Protein AF-A0A7K0PGD5-F1 (afdb_monomer_lite)

Structure (mmCIF, N/CA/C/O backbone):
data_AF-A0A7K0PGD5-F1
#
_entry.id   AF-A0A7K0PGD5-F1
#
loop_
_atom_site.group_PDB
_atom_site.id
_atom_site.type_symbol
_atom_site.label_atom_id
_atom_site.label_alt_id
_atom_site.label_comp_id
_atom_site.label_asym_id
_atom_site.label_entity_id
_atom_site.label_seq_id
_atom_site.pdbx_PDB_ins_code
_atom_site.Cartn_x
_atom_site.Cartn_y
_atom_site.Cartn_z
_atom_site.occupancy
_atom_site.B_iso_or_equiv
_atom_site.auth_seq_id
_atom_site.auth_comp_id
_atom_site.auth_asym_id
_atom_site.auth_atom_id
_atom_site.pdbx_PDB_model_num
ATOM 1 N N . MET A 1 1 ? -5.966 8.191 6.836 1.00 90.62 1 MET A N 1
ATOM 2 C CA . MET A 1 1 ? -6.233 9.279 7.799 1.00 90.62 1 MET A CA 1
ATOM 3 C C . MET A 1 1 ? -5.055 9.382 8.760 1.00 90.62 1 MET A C 1
ATOM 5 O O . MET A 1 1 ? -4.433 8.354 9.019 1.00 90.62 1 MET A O 1
ATOM 9 N N . SER A 1 2 ? -4.692 10.577 9.231 1.00 92.06 2 SER A N 1
ATOM 10 C CA . SER A 1 2 ? -3.654 10.755 10.259 1.00 92.06 2 SER A CA 1
ATOM 11 C C . SER A 1 2 ? -4.211 11.495 11.462 1.00 92.06 2 SER A C 1
ATOM 13 O O . SER A 1 2 ? -5.003 12.416 11.289 1.00 92.06 2 SER A O 1
ATOM 15 N N . VAL A 1 3 ? -3.785 11.091 12.652 1.00 94.31 3 VAL A N 1
ATOM 16 C CA . VAL A 1 3 ? -4.283 11.590 13.938 1.00 94.31 3 VAL A CA 1
ATOM 17 C C . VAL A 1 3 ? -3.077 11.843 14.830 1.00 94.31 3 VAL A C 1
ATOM 19 O O . VAL A 1 3 ? -2.107 11.090 14.767 1.00 94.31 3 VAL A O 1
ATOM 22 N N . VAL A 1 4 ? -3.103 12.916 15.610 1.00 91.81 4 VAL A N 1
ATOM 23 C CA . VAL A 1 4 ? -2.106 13.173 16.652 1.00 91.81 4 VAL A CA 1
ATOM 24 C C . VAL A 1 4 ? -2.768 12.852 17.987 1.00 91.81 4 VAL A C 1
ATOM 26 O O . VAL A 1 4 ? -3.897 13.272 18.223 1.00 91.81 4 VAL A O 1
ATOM 29 N N . ASP A 1 5 ? -2.090 12.051 18.795 1.00 90.44 5 ASP A N 1
ATOM 30 C CA . ASP A 1 5 ? -2.479 11.687 20.163 1.00 90.44 5 ASP A CA 1
ATOM 31 C C . ASP A 1 5 ? -1.987 12.776 21.150 1.00 90.44 5 ASP A C 1
ATOM 33 O O . ASP A 1 5 ? -1.084 13.547 20.820 1.00 90.44 5 ASP A O 1
ATOM 37 N N . ALA A 1 6 ? -2.547 12.845 22.360 1.00 88.12 6 ALA A N 1
ATOM 38 C CA . ALA A 1 6 ? -2.143 13.728 23.458 1.00 88.12 6 ALA A CA 1
ATOM 39 C C . ALA A 1 6 ? -0.637 13.666 23.795 1.00 88.12 6 ALA A C 1
ATOM 41 O O . ALA A 1 6 ? -0.077 14.620 24.327 1.00 88.12 6 ALA A O 1
ATOM 42 N N . SER A 1 7 ? 0.046 12.565 23.461 1.00 85.12 7 SER A N 1
ATOM 43 C CA . SER A 1 7 ? 1.516 12.435 23.547 1.00 85.12 7 SER A CA 1
ATOM 44 C C . SER A 1 7 ? 2.315 13.027 22.383 1.00 85.12 7 SER A C 1
ATOM 46 O O . SER A 1 7 ? 3.500 12.714 22.245 1.00 85.12 7 SER A O 1
ATOM 48 N N . ASP A 1 8 ? 1.680 13.781 21.488 1.00 87.12 8 ASP A N 1
ATOM 49 C CA . ASP A 1 8 ? 2.271 14.260 20.230 1.00 87.12 8 ASP A CA 1
ATOM 50 C C . ASP A 1 8 ? 2.790 13.117 19.323 1.00 87.12 8 ASP A C 1
ATOM 52 O O . ASP A 1 8 ? 3.617 13.286 18.422 1.00 87.12 8 ASP A O 1
ATOM 56 N N . ARG A 1 9 ? 2.289 11.891 19.531 1.00 89.50 9 ARG A N 1
ATOM 57 C CA . ARG A 1 9 ? 2.555 10.768 18.626 1.00 89.50 9 ARG A CA 1
ATOM 58 C C . ARG A 1 9 ? 1.640 10.883 17.423 1.00 89.50 9 ARG A C 1
ATOM 60 O O . ARG A 1 9 ? 0.426 11.025 17.551 1.00 89.50 9 ARG A O 1
ATOM 67 N N . ARG A 1 10 ? 2.226 10.777 16.231 1.00 91.75 10 ARG A N 1
ATOM 68 C CA . ARG A 1 10 ? 1.479 10.844 14.977 1.00 91.75 10 ARG A CA 1
ATOM 69 C C . ARG A 1 10 ? 1.114 9.431 14.531 1.00 91.75 10 ARG A C 1
ATOM 71 O O . ARG A 1 10 ? 1.982 8.620 14.202 1.00 91.75 10 ARG A O 1
ATOM 78 N N . TRP A 1 11 ? -0.177 9.155 14.495 1.00 93.69 11 TRP A N 1
ATOM 79 C CA . TRP A 1 11 ? -0.769 7.906 14.047 1.00 93.69 11 TRP A CA 1
ATOM 80 C C . TRP A 1 11 ? -1.272 8.041 12.614 1.00 93.69 11 TRP A C 1
ATOM 82 O O . TRP A 1 11 ? -1.699 9.110 12.167 1.00 93.69 11 TRP A O 1
ATOM 92 N N . ARG A 1 12 ? -1.217 6.944 11.865 1.00 94.75 12 ARG A N 1
ATOM 93 C CA . ARG A 1 12 ? -1.756 6.850 10.513 1.00 94.75 12 ARG A CA 1
ATOM 94 C C . ARG A 1 12 ? -2.538 5.554 10.382 1.00 94.75 12 ARG A C 1
ATOM 96 O O . ARG A 1 12 ? -1.970 4.467 10.412 1.00 94.75 12 ARG A O 1
ATOM 103 N N . VAL A 1 13 ? -3.837 5.700 10.163 1.00 95.38 13 VAL A N 1
ATOM 104 C CA . VAL A 1 13 ? -4.747 4.591 9.886 1.00 95.38 13 VAL A CA 1
ATOM 105 C C . VAL A 1 13 ? -4.912 4.486 8.375 1.00 95.38 13 VAL A C 1
ATOM 107 O O . VAL A 1 13 ? -5.253 5.478 7.703 1.00 95.38 13 VAL A O 1
ATOM 110 N N . ARG A 1 14 ? -4.632 3.307 7.814 1.00 93.69 14 ARG A N 1
ATOM 111 C CA . ARG A 1 14 ? -4.824 3.031 6.383 1.00 93.69 14 ARG A CA 1
ATOM 112 C C . ARG A 1 14 ? -5.577 1.726 6.190 1.00 93.69 14 ARG A C 1
ATOM 114 O O . ARG A 1 14 ? -5.368 0.756 6.906 1.00 93.69 14 ARG A O 1
ATOM 121 N N . ARG A 1 15 ? -6.409 1.697 5.153 1.00 94.31 15 ARG A N 1
ATOM 122 C CA . ARG A 1 15 ? -6.958 0.456 4.616 1.00 94.31 15 ARG A CA 1
ATOM 123 C C . ARG A 1 15 ? -5.939 -0.168 3.672 1.00 94.31 15 ARG A C 1
ATOM 125 O O . ARG A 1 15 ? -5.435 0.511 2.773 1.00 94.31 15 ARG A O 1
ATOM 132 N N . ARG A 1 16 ? -5.661 -1.455 3.850 1.00 90.19 16 ARG A N 1
ATOM 133 C CA . ARG A 1 16 ? -4.837 -2.226 2.926 1.00 90.19 16 ARG A CA 1
ATOM 134 C C . ARG A 1 16 ? -5.713 -2.753 1.792 1.00 90.19 16 ARG A C 1
ATOM 136 O O . ARG A 1 16 ? -6.627 -3.540 2.020 1.00 90.19 16 ARG A O 1
ATOM 143 N N . TRP A 1 17 ? -5.434 -2.307 0.571 1.00 84.12 17 TRP A N 1
ATOM 144 C CA . TRP A 1 17 ? -6.219 -2.690 -0.606 1.00 84.12 17 TRP A CA 1
ATOM 145 C C . TRP A 1 17 ? -5.927 -4.107 -1.097 1.00 84.12 17 TRP A C 1
ATOM 147 O O . TRP A 1 17 ? -6.814 -4.791 -1.598 1.00 84.12 17 TRP A O 1
ATOM 157 N N . LEU A 1 18 ? -4.683 -4.551 -0.933 1.00 82.56 18 LEU A N 1
ATOM 158 C CA . LEU A 1 18 ? -4.196 -5.817 -1.459 1.00 82.56 18 LEU A CA 1
ATOM 159 C C . LEU A 1 18 ? -3.704 -6.715 -0.316 1.00 82.56 18 LEU A C 1
ATOM 161 O O . LEU A 1 18 ? -3.032 -6.225 0.595 1.00 82.56 18 LEU A O 1
ATOM 165 N N . PRO A 1 19 ? -3.986 -8.027 -0.346 1.00 76.31 19 PRO A N 1
ATOM 166 C CA . PRO A 1 19 ? -3.545 -8.941 0.707 1.00 76.31 19 PRO A CA 1
ATOM 167 C C . PRO A 1 19 ? -2.015 -9.096 0.738 1.00 76.31 19 PRO A C 1
ATOM 169 O O . PRO A 1 19 ? -1.438 -9.311 1.803 1.00 76.31 19 PRO A O 1
ATOM 172 N N . TRP A 1 20 ? -1.325 -8.900 -0.387 1.00 80.88 20 TRP A N 1
ATOM 173 C CA . TRP A 1 20 ? 0.136 -8.963 -0.486 1.00 80.88 20 TRP A CA 1
ATOM 174 C C . TRP A 1 20 ? 0.822 -7.681 0.003 1.00 80.88 20 TRP A C 1
ATOM 176 O O . TRP A 1 20 ? 0.381 -6.562 -0.269 1.00 80.88 20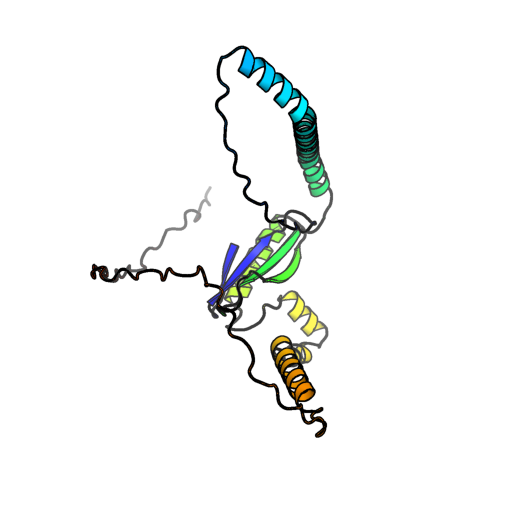 TRP A O 1
ATOM 186 N N . ARG A 1 21 ? 1.925 -7.845 0.744 1.00 75.12 21 ARG A N 1
ATOM 187 C CA . ARG A 1 21 ? 2.743 -6.730 1.242 1.00 75.12 21 ARG A CA 1
ATOM 188 C C . ARG A 1 21 ? 3.689 -6.329 0.117 1.00 75.12 21 ARG A C 1
ATOM 190 O O . ARG A 1 21 ? 4.596 -7.093 -0.203 1.00 75.12 21 ARG A O 1
ATOM 197 N N . ARG A 1 22 ? 3.493 -5.156 -0.493 1.00 70.44 22 ARG A N 1
ATOM 198 C CA . ARG A 1 22 ? 4.460 -4.651 -1.479 1.00 70.44 22 ARG A CA 1
ATOM 199 C C . ARG A 1 22 ? 5.794 -4.405 -0.770 1.00 70.44 22 ARG A C 1
ATOM 201 O O . ARG A 1 22 ? 5.880 -3.539 0.098 1.00 70.44 22 ARG A O 1
ATOM 208 N N . ARG A 1 23 ? 6.828 -5.171 -1.129 1.00 74.12 23 ARG A N 1
ATOM 209 C CA . ARG A 1 23 ? 8.219 -4.785 -0.876 1.00 74.12 23 ARG A CA 1
ATOM 210 C C . ARG A 1 23 ? 8.544 -3.717 -1.910 1.00 74.12 23 ARG A C 1
ATOM 212 O O . ARG A 1 23 ? 8.798 -4.042 -3.063 1.00 74.12 23 ARG A O 1
ATOM 219 N N . VAL A 1 24 ? 8.417 -2.450 -1.531 1.00 59.41 24 VAL A N 1
ATOM 220 C CA . VAL A 1 24 ? 8.858 -1.356 -2.398 1.00 59.41 24 VAL A CA 1
ATOM 221 C C . VAL A 1 24 ? 10.380 -1.417 -2.404 1.00 59.41 24 VAL A C 1
ATOM 223 O O . VAL A 1 24 ? 11.006 -1.175 -1.376 1.00 59.41 24 VAL A O 1
ATOM 226 N N . ARG A 1 25 ? 10.953 -1.856 -3.525 1.00 67.00 25 ARG A N 1
ATOM 227 C CA . ARG A 1 25 ? 12.388 -1.768 -3.780 1.00 67.00 25 ARG A CA 1
ATOM 228 C C . ARG A 1 25 ? 12.650 -0.350 -4.275 1.00 67.00 25 ARG A C 1
ATOM 230 O O . ARG A 1 25 ? 11.910 0.128 -5.132 1.00 67.00 25 ARG A O 1
ATOM 237 N N . GLU A 1 26 ? 13.630 0.323 -3.689 1.00 59.81 26 GLU A N 1
ATOM 238 C CA . GLU A 1 26 ? 14.078 1.629 -4.170 1.00 59.81 26 GLU A CA 1
ATOM 239 C C . GLU A 1 26 ? 14.557 1.458 -5.615 1.00 59.81 26 GLU A C 1
ATOM 241 O O . GLU A 1 26 ? 15.374 0.579 -5.904 1.00 59.81 26 GLU A O 1
ATOM 246 N N . VAL A 1 27 ? 13.952 2.216 -6.529 1.00 58.94 27 VAL A N 1
ATOM 247 C CA . VAL A 1 27 ? 14.332 2.224 -7.942 1.00 58.94 27 VAL A CA 1
ATOM 248 C C . VAL A 1 27 ? 15.439 3.267 -8.077 1.00 58.94 27 VAL A C 1
ATOM 250 O O . VAL A 1 27 ? 15.197 4.415 -7.708 1.00 58.94 27 VAL A O 1
ATOM 253 N N . PRO A 1 28 ? 16.648 2.891 -8.524 1.00 69.00 28 PRO A N 1
ATOM 254 C CA . PRO A 1 28 ? 17.714 3.855 -8.753 1.00 69.00 28 PRO A CA 1
ATOM 255 C C . PRO A 1 28 ? 17.347 4.779 -9.919 1.00 69.00 28 PRO A C 1
ATOM 257 O O . PRO A 1 28 ? 16.845 4.310 -10.942 1.00 69.00 28 PRO A O 1
ATOM 260 N N . ASP A 1 29 ? 17.609 6.078 -9.759 1.00 64.06 29 ASP A N 1
ATOM 261 C CA . ASP A 1 29 ? 17.487 7.054 -10.842 1.00 64.06 29 ASP A CA 1
ATOM 262 C C . ASP A 1 29 ? 18.522 6.729 -11.921 1.00 64.06 29 ASP A C 1
ATOM 264 O O . ASP A 1 29 ? 19.728 6.711 -11.663 1.00 64.06 29 ASP A O 1
ATOM 268 N N . VAL A 1 30 ? 18.041 6.446 -13.131 1.00 70.75 30 VAL A N 1
ATOM 269 C CA . VAL A 1 30 ? 18.892 6.209 -14.298 1.00 70.75 30 VAL A CA 1
ATOM 270 C C . VAL A 1 30 ? 18.857 7.481 -15.148 1.00 70.75 30 VAL A C 1
ATOM 272 O O . VAL A 1 30 ? 17.769 7.857 -15.592 1.00 70.75 30 VAL A O 1
ATOM 275 N N . PRO A 1 31 ? 19.990 8.175 -15.361 1.00 67.81 31 PRO A N 1
ATOM 276 C CA . PRO A 1 31 ? 20.018 9.348 -16.222 1.00 67.81 31 PRO A CA 1
ATOM 277 C C . PRO A 1 31 ? 19.714 8.925 -17.663 1.00 67.81 31 PRO A C 1
ATOM 279 O O . PRO A 1 31 ? 20.355 8.026 -18.207 1.00 67.81 31 PRO A O 1
ATOM 282 N N . PHE A 1 32 ? 18.698 9.549 -18.257 1.00 69.19 32 PHE A N 1
ATOM 283 C CA . PHE A 1 32 ? 18.349 9.376 -19.661 1.00 69.19 32 PHE A CA 1
ATOM 284 C C . PHE A 1 32 ? 18.867 10.587 -20.434 1.00 69.19 32 PHE A C 1
ATOM 286 O O . PHE A 1 32 ? 18.220 11.633 -20.455 1.00 69.19 32 PHE A O 1
ATOM 293 N N . ASP A 1 33 ? 20.037 10.443 -21.052 1.00 72.12 33 ASP A N 1
ATOM 294 C CA . ASP A 1 33 ? 20.557 11.436 -21.986 1.00 72.12 33 ASP A CA 1
ATOM 295 C C . ASP A 1 33 ? 19.974 11.147 -23.372 1.00 72.12 33 ASP A C 1
ATOM 297 O O . ASP A 1 33 ? 20.359 10.196 -24.057 1.00 72.12 33 ASP A O 1
ATOM 301 N N . GLY A 1 34 ? 18.985 11.950 -23.766 1.00 63.16 34 GLY A N 1
ATOM 302 C CA . GLY A 1 34 ? 18.429 11.936 -25.115 1.00 63.16 34 GLY A CA 1
ATOM 303 C C . GLY A 1 34 ? 19.458 12.482 -26.100 1.00 63.16 34 GLY A C 1
ATOM 304 O O . GLY A 1 34 ? 19.589 13.693 -26.242 1.00 63.16 34 GLY A O 1
ATOM 305 N N . GLY A 1 35 ? 20.213 11.588 -26.739 1.00 62.81 35 GLY A N 1
ATOM 306 C CA . GLY A 1 35 ? 21.166 11.947 -27.787 1.00 62.81 35 GLY A CA 1
ATOM 307 C C . GLY A 1 35 ? 20.466 12.401 -29.070 1.00 62.81 35 GLY A C 1
ATOM 308 O O . GLY A 1 35 ? 19.474 11.803 -29.486 1.00 62.81 35 GLY A O 1
ATOM 309 N N . ASP A 1 36 ? 21.008 13.446 -29.691 1.00 67.94 36 ASP A N 1
ATOM 310 C CA . ASP A 1 36 ? 20.593 13.968 -30.994 1.00 67.94 36 ASP A CA 1
ATOM 311 C C . ASP A 1 36 ? 21.134 13.051 -32.110 1.00 67.94 36 ASP A C 1
ATOM 313 O O . ASP A 1 36 ? 22.341 12.799 -32.187 1.00 67.94 36 ASP A O 1
ATOM 317 N N . LEU A 1 37 ? 20.253 12.478 -32.936 1.00 64.44 37 LEU A N 1
ATOM 318 C CA . LEU A 1 37 ? 20.645 11.613 -34.055 1.00 64.44 37 LEU A CA 1
ATOM 319 C C . LEU A 1 37 ? 20.945 12.500 -35.272 1.00 64.44 37 LEU A C 1
ATOM 321 O O . LEU A 1 37 ? 20.024 12.987 -35.915 1.00 64.44 37 LEU A O 1
ATOM 325 N N . GLY A 1 38 ? 22.226 12.709 -35.588 1.00 63.69 38 GLY A N 1
ATOM 326 C CA . GLY A 1 38 ? 22.644 13.516 -36.743 1.00 63.69 38 GLY A CA 1
ATOM 327 C C . GLY A 1 38 ? 22.266 12.914 -38.110 1.00 63.69 38 GLY A C 1
ATOM 328 O O . GLY A 1 38 ? 22.242 11.694 -38.268 1.00 63.69 38 GLY A O 1
ATOM 329 N N . ASP A 1 39 ? 22.046 13.781 -39.106 1.00 80.75 39 ASP A N 1
ATOM 330 C CA . ASP A 1 39 ? 21.472 13.501 -40.444 1.00 80.75 39 ASP A CA 1
ATOM 331 C C . ASP A 1 39 ? 22.435 12.886 -41.494 1.00 80.75 39 ASP A C 1
ATOM 333 O O . ASP A 1 39 ? 22.091 12.754 -42.671 1.00 80.75 39 ASP A O 1
ATOM 337 N N . ASP A 1 40 ? 23.651 12.488 -41.114 1.00 89.75 40 ASP A N 1
ATOM 338 C CA . ASP A 1 40 ? 24.643 12.000 -42.081 1.00 89.75 40 ASP A CA 1
ATOM 339 C C . ASP A 1 40 ? 24.460 10.506 -42.438 1.00 89.75 40 ASP A C 1
ATOM 341 O O . ASP A 1 40 ? 24.121 9.689 -41.577 1.00 89.75 40 ASP A O 1
ATOM 345 N N . PRO A 1 41 ? 24.786 10.068 -43.675 1.00 90.25 41 PRO A N 1
ATOM 346 C CA . PRO A 1 41 ? 24.708 8.655 -44.078 1.00 90.25 41 PRO A CA 1
ATOM 347 C C . PRO A 1 41 ? 25.520 7.706 -43.180 1.00 90.25 41 PRO A C 1
ATOM 349 O O . PRO A 1 41 ? 25.160 6.544 -42.996 1.00 90.25 41 PRO A O 1
ATOM 352 N N . ILE A 1 42 ? 26.619 8.201 -42.601 1.00 90.12 42 ILE A N 1
ATOM 353 C CA . ILE A 1 42 ? 27.439 7.461 -41.632 1.00 90.12 42 ILE A CA 1
ATOM 354 C C . ILE A 1 42 ? 26.680 7.294 -40.309 1.00 90.12 42 ILE A C 1
ATOM 356 O O . ILE A 1 42 ? 26.656 6.195 -39.751 1.00 90.12 42 ILE A O 1
ATOM 360 N N . SER A 1 43 ? 26.009 8.347 -39.840 1.00 86.25 43 SER A N 1
ATOM 361 C CA . SER A 1 43 ? 25.152 8.311 -38.651 1.00 86.25 43 SER A CA 1
ATOM 362 C C . SER A 1 43 ? 23.996 7.329 -38.823 1.00 86.25 43 SER A C 1
ATOM 364 O O . SER A 1 43 ? 23.681 6.602 -37.884 1.00 86.25 43 SER A O 1
ATOM 366 N N . ALA A 1 44 ? 23.433 7.205 -40.030 1.00 87.31 44 ALA A N 1
ATOM 367 C CA . ALA A 1 44 ? 22.419 6.192 -40.326 1.00 87.31 44 ALA A CA 1
ATOM 368 C C . ALA A 1 44 ? 22.955 4.754 -40.164 1.00 87.31 44 ALA A C 1
ATOM 370 O O . ALA A 1 44 ? 22.267 3.896 -39.607 1.00 87.31 44 ALA A O 1
ATOM 371 N N . LEU A 1 45 ? 24.194 4.484 -40.595 1.00 92.62 45 LEU A N 1
ATOM 372 C CA . LEU A 1 45 ? 24.818 3.162 -40.457 1.00 92.62 45 LEU A CA 1
ATOM 373 C C . LEU A 1 45 ? 25.124 2.821 -38.989 1.00 92.62 45 LEU A C 1
ATOM 375 O O . LEU A 1 45 ? 24.847 1.708 -38.537 1.00 92.62 45 LEU A O 1
ATOM 379 N N . ILE A 1 46 ? 25.646 3.796 -38.236 1.00 90.62 46 ILE A N 1
ATOM 380 C CA . ILE A 1 46 ? 25.877 3.672 -36.789 1.00 90.62 46 ILE A CA 1
ATOM 381 C C . ILE A 1 46 ? 24.542 3.470 -36.064 1.00 90.62 46 ILE A C 1
ATOM 383 O O . ILE A 1 46 ? 24.432 2.578 -35.226 1.00 90.62 46 ILE A O 1
ATOM 387 N N . GLY A 1 47 ? 23.510 4.233 -36.426 1.00 89.19 47 GLY A N 1
ATOM 388 C CA . GLY A 1 47 ? 22.161 4.108 -35.883 1.00 89.19 47 GLY A CA 1
ATOM 389 C C . GLY A 1 47 ? 21.558 2.727 -36.125 1.00 89.19 47 GLY A C 1
ATOM 390 O O . GLY A 1 47 ? 21.022 2.130 -35.195 1.00 89.19 47 GLY A O 1
ATOM 391 N N . LEU A 1 48 ? 21.706 2.168 -37.331 1.00 92.31 48 LEU A N 1
ATOM 392 C CA . LEU A 1 48 ? 21.249 0.809 -37.634 1.00 92.31 48 LEU A CA 1
ATOM 393 C C . LEU A 1 48 ? 21.988 -0.240 -36.792 1.00 92.31 48 LEU A C 1
ATOM 395 O O . LEU A 1 48 ? 21.356 -1.139 -36.238 1.00 92.31 48 LEU A O 1
ATOM 399 N N . PHE A 1 49 ? 23.310 -0.119 -36.661 1.00 94.56 49 PHE A N 1
ATOM 400 C CA . PHE A 1 49 ? 24.097 -1.018 -35.816 1.00 94.56 49 PHE A CA 1
ATOM 401 C C . PHE A 1 49 ? 23.676 -0.925 -34.340 1.00 94.56 49 PHE A C 1
ATOM 403 O O . PHE A 1 49 ? 23.442 -1.952 -33.700 1.00 94.56 49 PHE A O 1
ATOM 410 N N . LEU A 1 50 ? 23.507 0.294 -33.817 1.00 93.25 50 LEU A N 1
ATOM 411 C CA . LEU A 1 50 ? 23.014 0.530 -32.459 1.00 93.25 50 LEU A CA 1
ATOM 412 C C . LEU A 1 50 ? 21.590 0.003 -32.267 1.00 93.25 50 LEU A C 1
ATOM 414 O O . LEU A 1 50 ? 21.304 -0.556 -31.215 1.00 93.25 50 LEU A O 1
ATOM 418 N N . LEU A 1 51 ? 20.715 0.113 -33.268 1.00 91.69 51 LEU A N 1
ATOM 419 C CA . LEU A 1 51 ? 19.359 -0.436 -33.224 1.00 91.69 51 LEU A CA 1
ATOM 420 C C . LEU A 1 51 ? 19.375 -1.964 -33.137 1.00 91.69 51 LEU A C 1
ATOM 422 O O . LEU A 1 51 ? 18.656 -2.533 -32.320 1.00 91.69 51 LEU A O 1
ATOM 426 N N . VAL A 1 52 ? 20.206 -2.635 -33.941 1.00 96.50 52 VAL A N 1
ATOM 427 C CA . VAL A 1 52 ? 20.370 -4.097 -33.877 1.00 96.50 52 VAL A CA 1
ATOM 428 C C . VAL A 1 52 ? 20.917 -4.514 -32.510 1.00 96.50 52 VAL A C 1
ATOM 430 O O . VAL A 1 52 ? 20.423 -5.473 -31.918 1.00 96.50 52 VAL A O 1
ATOM 433 N N . LEU A 1 53 ? 21.880 -3.762 -31.970 1.00 94.38 53 LEU A N 1
ATOM 434 C CA . LEU A 1 53 ? 22.424 -3.994 -30.632 1.00 94.38 53 LEU A CA 1
ATOM 435 C C . LEU A 1 53 ? 21.395 -3.717 -29.519 1.00 94.38 53 LEU A C 1
ATOM 437 O O . LEU A 1 53 ? 21.382 -4.417 -28.508 1.00 94.38 53 LEU A O 1
ATOM 441 N N . ALA A 1 54 ? 20.510 -2.736 -29.713 1.00 93.19 54 ALA A N 1
ATOM 442 C CA . ALA A 1 54 ? 19.427 -2.383 -28.797 1.00 93.19 54 ALA A CA 1
ATOM 443 C C . ALA A 1 54 ? 18.203 -3.304 -28.928 1.00 93.19 54 ALA A C 1
ATOM 445 O O . ALA A 1 54 ? 17.363 -3.330 -28.029 1.00 93.19 54 ALA A O 1
ATOM 446 N N . LEU A 1 55 ? 18.093 -4.087 -30.004 1.00 96.06 55 LEU A N 1
ATOM 447 C CA . LEU A 1 55 ? 16.942 -4.946 -30.280 1.00 96.06 55 LEU A CA 1
ATOM 448 C C . LEU A 1 55 ? 16.588 -5.897 -29.118 1.00 96.06 55 LEU A C 1
ATOM 450 O O . LEU A 1 55 ? 15.407 -5.973 -28.780 1.00 96.06 55 LEU A O 1
ATOM 454 N N . PRO A 1 56 ? 17.539 -6.566 -28.430 1.00 94.31 56 PRO A N 1
ATOM 455 C CA . PRO A 1 56 ? 17.225 -7.378 -27.254 1.00 94.31 56 PRO A CA 1
ATOM 456 C C . PRO A 1 56 ? 16.603 -6.560 -26.116 1.00 94.31 56 PRO A C 1
ATOM 458 O O . PRO A 1 56 ? 15.674 -7.028 -25.457 1.00 94.31 56 PRO A O 1
ATOM 461 N N . ALA A 1 57 ? 17.077 -5.328 -25.903 1.00 93.19 57 ALA A N 1
ATOM 462 C CA . ALA A 1 57 ? 16.508 -4.423 -24.910 1.00 93.19 57 ALA A CA 1
ATOM 463 C C . ALA A 1 57 ? 15.096 -3.973 -25.316 1.00 93.19 57 ALA A C 1
ATOM 465 O O . ALA A 1 57 ? 14.196 -3.982 -24.481 1.00 93.19 57 ALA A O 1
ATOM 466 N N . ILE A 1 58 ? 14.867 -3.667 -26.598 1.00 95.00 58 ILE A N 1
ATOM 467 C CA . ILE A 1 58 ? 13.535 -3.338 -27.129 1.00 95.00 58 ILE A CA 1
ATOM 468 C C . ILE A 1 58 ? 12.575 -4.516 -26.931 1.00 95.00 58 ILE A C 1
ATOM 470 O O . ILE A 1 58 ? 11.482 -4.325 -26.405 1.00 95.00 58 ILE A O 1
ATOM 474 N N . ILE A 1 59 ? 12.985 -5.739 -27.281 1.00 97.44 59 ILE A N 1
ATOM 475 C CA . ILE A 1 59 ? 12.180 -6.954 -27.079 1.00 97.44 59 ILE A CA 1
ATOM 476 C C . ILE A 1 59 ? 11.842 -7.135 -25.595 1.00 97.44 59 ILE A C 1
ATOM 478 O O . ILE A 1 59 ? 10.689 -7.408 -25.263 1.00 97.44 59 ILE A O 1
ATOM 482 N N . MET A 1 60 ? 12.813 -6.933 -24.698 1.00 96.50 60 MET A N 1
ATOM 483 C CA . MET A 1 60 ? 12.587 -6.986 -23.251 1.00 96.50 60 MET A CA 1
ATOM 484 C C . MET A 1 60 ? 11.555 -5.943 -22.799 1.00 96.50 60 MET A C 1
ATOM 486 O O . MET A 1 60 ? 10.634 -6.270 -22.054 1.00 96.50 60 MET A O 1
ATOM 490 N N . VAL A 1 61 ? 11.663 -4.699 -23.276 1.00 95.19 61 VAL A N 1
ATOM 491 C CA . VAL A 1 61 ? 10.705 -3.627 -22.957 1.00 95.19 61 VAL A CA 1
ATOM 492 C C . VAL A 1 61 ? 9.306 -3.973 -23.466 1.00 95.19 61 VAL A C 1
ATOM 494 O O . VAL A 1 61 ? 8.339 -3.836 -22.719 1.00 95.19 61 VAL A O 1
ATOM 497 N N . VAL A 1 62 ? 9.181 -4.474 -24.698 1.00 97.06 62 VAL A N 1
ATOM 498 C CA . VAL A 1 62 ? 7.899 -4.931 -25.260 1.00 97.06 62 VAL A CA 1
ATOM 499 C C . VAL A 1 62 ? 7.313 -6.068 -24.422 1.00 97.06 62 VAL A C 1
ATOM 501 O O . VAL A 1 62 ? 6.126 -6.029 -24.105 1.00 97.06 62 VAL A O 1
ATOM 504 N N . ALA A 1 63 ? 8.121 -7.045 -24.006 1.00 97.56 63 ALA A N 1
ATOM 505 C CA . ALA A 1 63 ? 7.669 -8.137 -23.146 1.00 97.56 63 ALA A CA 1
ATOM 506 C C . ALA A 1 63 ? 7.132 -7.622 -21.798 1.00 97.56 63 ALA A C 1
ATOM 508 O O . ALA A 1 63 ? 6.044 -8.022 -21.383 1.00 97.56 63 ALA A O 1
ATOM 509 N N . ILE A 1 64 ? 7.831 -6.674 -21.164 1.00 96.88 64 ILE A N 1
ATOM 510 C CA . ILE A 1 64 ? 7.380 -6.021 -19.923 1.00 96.88 64 ILE A CA 1
ATOM 511 C C . ILE A 1 64 ? 6.072 -5.248 -20.149 1.00 96.88 64 ILE A C 1
ATOM 513 O O . ILE A 1 64 ? 5.173 -5.302 -19.311 1.00 96.88 64 ILE A O 1
ATOM 517 N N . LEU A 1 65 ? 5.933 -4.538 -21.274 1.00 96.69 65 LEU A N 1
ATOM 518 C CA . LEU A 1 65 ? 4.701 -3.817 -21.614 1.00 96.69 65 LEU A CA 1
ATOM 519 C C . LEU A 1 65 ? 3.523 -4.773 -21.819 1.00 96.69 65 LEU A C 1
ATOM 521 O O . LEU A 1 65 ? 2.427 -4.502 -21.329 1.00 96.69 65 LEU A O 1
ATOM 525 N N . VAL A 1 66 ? 3.742 -5.899 -22.500 1.00 98.12 66 VAL A N 1
ATOM 526 C CA . VAL A 1 66 ? 2.728 -6.949 -22.666 1.00 98.12 66 VAL A CA 1
ATOM 527 C C . VAL A 1 66 ? 2.338 -7.531 -21.310 1.00 98.12 66 VAL A C 1
ATOM 529 O O . VAL A 1 66 ? 1.148 -7.638 -21.021 1.00 98.12 66 VAL A O 1
ATOM 532 N N . GLU A 1 67 ? 3.302 -7.842 -20.443 1.00 97.50 67 GLU A N 1
ATOM 533 C CA . GLU A 1 67 ? 3.021 -8.316 -19.084 1.00 97.50 67 GLU A CA 1
ATOM 534 C C . GLU A 1 67 ? 2.217 -7.283 -18.279 1.00 97.50 67 GLU A C 1
ATOM 536 O O . GLU A 1 67 ? 1.238 -7.635 -17.618 1.00 97.50 67 GLU A O 1
ATOM 541 N N . LEU A 1 68 ? 2.558 -5.996 -18.385 1.00 96.62 68 LEU A N 1
ATOM 542 C CA . LEU A 1 68 ? 1.816 -4.915 -17.740 1.00 96.62 68 LEU A CA 1
ATOM 543 C C . LEU A 1 68 ? 0.376 -4.812 -18.266 1.00 96.62 68 LEU A C 1
ATOM 545 O O . LEU A 1 68 ? -0.543 -4.631 -17.467 1.00 96.62 68 LEU A O 1
ATOM 549 N N . LEU A 1 69 ? 0.165 -4.952 -19.578 1.00 97.06 69 LEU A N 1
ATOM 550 C CA . LEU A 1 69 ? -1.169 -4.972 -20.188 1.00 97.06 69 LEU A CA 1
ATOM 551 C C . LEU A 1 69 ? -1.985 -6.178 -19.719 1.00 97.06 69 LEU A C 1
ATOM 553 O O . LEU A 1 69 ? -3.163 -6.029 -19.391 1.00 97.06 69 LEU A O 1
ATOM 557 N N . VAL A 1 70 ? -1.359 -7.351 -19.621 1.00 97.88 70 VAL A N 1
ATOM 558 C CA . VAL A 1 70 ? -1.984 -8.555 -19.062 1.00 97.88 70 VAL A CA 1
ATOM 559 C C . VAL A 1 70 ? -2.365 -8.317 -17.599 1.00 97.88 70 VAL A C 1
ATOM 561 O O . VAL A 1 70 ? -3.518 -8.528 -17.233 1.00 97.88 70 VAL A O 1
ATOM 564 N N . LEU A 1 71 ? -1.463 -7.793 -16.764 1.00 95.06 71 LEU A N 1
ATOM 565 C CA . LEU A 1 71 ? -1.759 -7.450 -15.366 1.00 95.06 71 LEU A CA 1
ATOM 566 C C . LEU A 1 71 ? -2.885 -6.415 -15.239 1.00 95.06 71 LEU A C 1
ATOM 568 O O . LEU A 1 71 ? -3.722 -6.522 -14.338 1.00 95.06 71 LEU A O 1
ATOM 572 N N . LEU A 1 72 ? -2.931 -5.435 -16.142 1.00 96.19 72 LEU A N 1
ATOM 573 C CA . LEU A 1 72 ? -3.992 -4.436 -16.192 1.00 96.19 72 LEU A CA 1
ATOM 574 C C . LEU A 1 72 ? -5.339 -5.067 -16.568 1.00 96.19 72 LEU A C 1
ATOM 576 O O . LEU A 1 72 ? -6.346 -4.735 -15.946 1.00 96.19 72 LEU A O 1
ATOM 580 N N . ALA A 1 73 ? -5.355 -6.011 -17.512 1.00 96.12 73 ALA A N 1
ATOM 581 C CA . ALA A 1 73 ? -6.542 -6.783 -17.879 1.00 96.12 73 ALA A CA 1
ATOM 582 C C . ALA A 1 73 ? -6.984 -7.761 -16.771 1.00 96.12 73 ALA A C 1
ATOM 584 O O . ALA A 1 73 ? -8.179 -8.002 -16.598 1.00 96.12 73 ALA A O 1
ATOM 585 N N . LEU A 1 74 ? -6.049 -8.285 -15.969 1.00 96.00 74 LEU A N 1
ATOM 586 C CA . LEU A 1 74 ? -6.346 -9.126 -14.802 1.00 96.00 74 LEU A CA 1
ATOM 587 C C . LEU A 1 74 ? -6.915 -8.324 -13.621 1.00 96.00 74 LEU A C 1
ATOM 589 O O . LEU A 1 74 ? -7.655 -8.876 -12.804 1.00 96.00 74 LEU A O 1
ATOM 593 N N . LEU A 1 75 ? -6.596 -7.032 -13.510 1.00 93.88 75 LEU A N 1
ATOM 594 C CA . LEU A 1 75 ? -7.062 -6.168 -12.425 1.00 93.88 75 LEU A CA 1
ATOM 595 C C . LEU A 1 75 ? -8.601 -6.123 -12.282 1.00 93.88 75 LEU A C 1
ATOM 597 O O . LEU A 1 75 ? -9.077 -6.360 -11.168 1.00 93.88 75 LEU A O 1
ATOM 601 N N . PRO A 1 76 ? -9.408 -5.879 -13.337 1.00 94.12 76 PRO A N 1
ATOM 602 C CA . PRO A 1 76 ? -10.866 -5.907 -13.221 1.00 94.12 76 PRO A CA 1
ATOM 603 C C . PRO A 1 76 ? -11.400 -7.299 -12.860 1.00 94.12 76 PRO A C 1
ATOM 605 O O . PRO A 1 76 ? -12.302 -7.396 -12.028 1.00 94.12 76 PRO A O 1
ATOM 608 N N . ALA A 1 77 ? -10.817 -8.378 -13.398 1.00 94.69 77 ALA A N 1
ATOM 609 C CA . ALA A 1 77 ? -11.199 -9.743 -13.032 1.00 94.69 77 ALA A CA 1
ATOM 610 C C . ALA A 1 77 ? -10.945 -10.012 -11.538 1.00 94.69 77 ALA A C 1
ATOM 612 O O . ALA A 1 77 ? -11.808 -10.550 -10.841 1.00 94.69 77 ALA A O 1
ATOM 613 N N . PHE A 1 78 ? -9.802 -9.559 -11.012 1.00 91.44 78 PHE A N 1
ATOM 614 C CA . PHE A 1 78 ? -9.491 -9.646 -9.588 1.00 91.44 78 PHE A CA 1
ATOM 615 C C . PHE A 1 78 ? -10.475 -8.842 -8.735 1.00 91.44 78 PHE A C 1
ATOM 617 O O . PHE A 1 78 ? -10.930 -9.343 -7.710 1.00 91.44 78 PHE A O 1
ATOM 624 N N . VAL A 1 79 ? -10.833 -7.620 -9.145 1.00 89.88 79 VAL A N 1
ATOM 625 C CA . VAL A 1 79 ? -11.849 -6.815 -8.447 1.00 89.88 79 VAL A CA 1
ATOM 626 C C . VAL A 1 79 ? -13.190 -7.548 -8.423 1.00 89.88 79 VAL A C 1
ATOM 628 O O . VAL A 1 79 ? -13.817 -7.607 -7.369 1.00 89.88 79 VAL A O 1
ATOM 631 N N . LEU A 1 80 ? -13.601 -8.175 -9.526 1.00 93.12 80 LEU A N 1
ATOM 632 C CA . LEU A 1 80 ? -14.857 -8.923 -9.595 1.00 93.12 80 LEU A CA 1
ATOM 633 C C . LEU A 1 80 ? -14.858 -10.134 -8.648 1.00 93.12 80 LEU A C 1
ATOM 635 O O . LEU A 1 80 ? -15.772 -10.295 -7.840 1.00 93.12 80 LEU A O 1
ATOM 639 N N . VAL A 1 81 ? -13.786 -10.930 -8.660 1.00 91.81 81 VAL A N 1
ATOM 640 C CA . VAL A 1 81 ? -13.598 -12.041 -7.710 1.00 91.81 81 VAL A CA 1
ATOM 641 C C . VAL A 1 81 ? -13.577 -11.528 -6.266 1.00 91.81 81 VAL A C 1
ATOM 643 O O . VAL A 1 81 ? -14.175 -12.132 -5.379 1.00 91.81 81 VAL A O 1
ATOM 646 N N . ARG A 1 82 ? -12.933 -10.385 -6.014 1.00 87.06 82 ARG A N 1
ATOM 647 C CA . ARG A 1 82 ? -12.852 -9.736 -4.695 1.00 87.06 82 ARG A CA 1
ATOM 648 C C . ARG A 1 82 ? -14.209 -9.226 -4.202 1.00 87.06 82 ARG A C 1
ATOM 650 O O . ARG A 1 82 ? -14.386 -9.144 -2.988 1.00 87.06 82 ARG A O 1
ATOM 657 N N . LEU A 1 83 ? -15.116 -8.863 -5.111 1.00 87.06 83 LEU A N 1
ATOM 658 C CA . LEU A 1 83 ? -16.494 -8.472 -4.802 1.00 87.06 83 LEU A CA 1
ATOM 659 C C . LEU A 1 83 ? -17.369 -9.691 -4.482 1.00 87.06 83 LEU A C 1
ATOM 661 O O . LEU A 1 83 ? -18.219 -9.602 -3.601 1.00 87.06 83 LEU A O 1
ATOM 665 N N . LEU A 1 84 ? -17.134 -10.824 -5.151 1.00 91.56 84 LEU A N 1
ATOM 666 C CA . LEU A 1 84 ? -17.863 -12.078 -4.923 1.00 91.56 84 LEU A CA 1
ATOM 667 C C . LEU A 1 84 ? -17.378 -12.831 -3.675 1.00 91.56 84 LEU A C 1
ATOM 669 O O . LEU A 1 84 ? -18.168 -13.477 -2.990 1.00 91.56 84 LEU A O 1
ATOM 673 N N . LEU A 1 85 ? -16.084 -12.752 -3.358 1.00 90.12 85 LEU A N 1
ATOM 674 C CA . LEU A 1 85 ? -15.503 -13.417 -2.195 1.00 90.12 85 LEU A CA 1
ATOM 675 C C . LEU A 1 85 ? -15.508 -12.485 -0.969 1.00 90.12 85 LEU A C 1
ATOM 677 O O . LEU A 1 85 ? -14.914 -11.404 -1.021 1.00 90.12 85 LEU A O 1
ATOM 681 N N . PRO A 1 86 ? -16.061 -12.906 0.188 1.00 84.56 86 PRO A N 1
ATOM 682 C CA . PRO A 1 86 ? -16.118 -12.106 1.416 1.00 84.56 86 PRO A CA 1
ATOM 683 C C . PRO A 1 86 ? -14.763 -12.059 2.152 1.00 84.56 86 PRO A C 1
ATOM 685 O O . PRO A 1 86 ? -14.659 -12.353 3.349 1.00 84.56 86 PRO A O 1
ATOM 688 N N . VAL A 1 87 ? -13.694 -11.696 1.439 1.00 88.38 87 VAL A N 1
ATOM 689 C CA . VAL A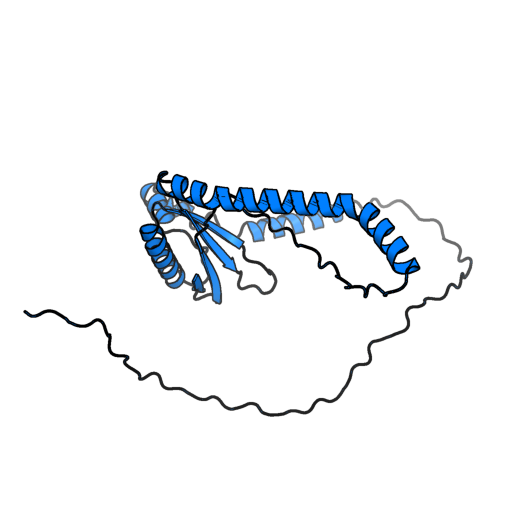 1 87 ? -12.347 -11.592 2.006 1.00 88.38 87 VAL A CA 1
ATOM 690 C C . VAL A 1 87 ? -12.273 -10.326 2.874 1.00 88.38 87 VAL A C 1
ATOM 692 O O . VAL A 1 87 ? -12.538 -9.223 2.373 1.00 88.38 87 VAL A O 1
ATOM 695 N N . PRO A 1 88 ? -11.910 -10.440 4.165 1.00 89.81 88 PRO A N 1
ATOM 696 C CA . PRO A 1 88 ? -11.830 -9.292 5.059 1.00 89.81 88 PRO A CA 1
ATOM 697 C C . PRO A 1 88 ? -10.780 -8.282 4.578 1.00 89.81 88 PRO A C 1
ATOM 699 O O . PRO A 1 88 ? -9.720 -8.636 4.059 1.00 89.81 88 PRO A O 1
ATOM 702 N N . TRP A 1 89 ? -11.086 -7.000 4.735 1.00 90.12 89 TRP A N 1
ATOM 703 C CA . TRP A 1 89 ? -10.148 -5.902 4.550 1.00 90.12 89 TRP A CA 1
ATOM 704 C C . TRP A 1 89 ? -9.267 -5.789 5.785 1.00 90.12 89 TRP A C 1
ATOM 706 O O . TRP A 1 89 ? -9.762 -5.796 6.905 1.00 90.12 89 TRP A O 1
ATOM 716 N N . LYS A 1 90 ? -7.959 -5.662 5.588 1.00 93.00 90 LYS A N 1
ATOM 717 C CA . LYS A 1 90 ? -7.014 -5.457 6.686 1.00 93.00 90 LYS A CA 1
ATOM 718 C C . LYS A 1 90 ? -6.838 -3.958 6.902 1.00 93.00 90 LYS A C 1
ATOM 720 O O . LYS A 1 90 ? -6.457 -3.233 5.978 1.00 93.00 90 LYS A O 1
ATOM 725 N N . ILE A 1 91 ? -7.170 -3.480 8.094 1.00 94.19 91 ILE A N 1
ATOM 726 C CA . ILE A 1 91 ? -6.893 -2.108 8.517 1.00 94.19 91 ILE A CA 1
ATOM 727 C C . ILE A 1 91 ? -5.542 -2.126 9.215 1.00 94.19 91 ILE A C 1
ATOM 729 O O . ILE A 1 91 ? -5.339 -2.883 10.159 1.00 94.19 91 ILE A O 1
ATOM 733 N N . GLU A 1 92 ? -4.619 -1.307 8.727 1.00 94.69 92 GLU A N 1
ATOM 734 C CA . GLU A 1 92 ? -3.274 -1.187 9.270 1.00 94.69 92 GLU A CA 1
ATOM 735 C C . GLU A 1 92 ? -3.161 0.092 10.096 1.00 94.69 92 GLU A C 1
ATOM 737 O O . GLU A 1 92 ? -3.427 1.201 9.604 1.00 94.69 92 GLU A O 1
ATOM 742 N N . LEU A 1 93 ? -2.709 -0.067 11.337 1.00 93.88 93 LEU A N 1
ATOM 743 C CA . LEU A 1 93 ? -2.405 1.036 12.228 1.00 93.88 93 LEU A CA 1
ATOM 744 C C . LEU A 1 93 ? -0.896 1.258 12.288 1.00 93.88 93 LEU A C 1
ATOM 746 O O . LEU A 1 93 ? -0.137 0.426 12.792 1.00 93.88 93 LEU A O 1
ATOM 750 N N . TRP A 1 94 ? -0.469 2.413 11.791 1.00 93.19 94 TRP A N 1
ATOM 751 C CA . TRP A 1 94 ? 0.926 2.820 11.775 1.00 93.19 94 TRP A CA 1
ATOM 752 C C . TRP A 1 94 ? 1.166 3.913 12.810 1.00 93.19 94 TRP A C 1
ATOM 754 O O . TRP A 1 94 ? 0.464 4.925 12.826 1.00 93.19 94 TRP A O 1
ATOM 764 N N . ALA A 1 95 ? 2.193 3.740 13.634 1.00 91.81 95 ALA A N 1
ATOM 765 C CA . ALA A 1 95 ? 2.631 4.743 14.593 1.00 91.81 95 ALA A CA 1
ATOM 766 C C . ALA A 1 95 ? 3.979 5.313 14.174 1.00 91.81 95 ALA A C 1
ATOM 768 O O . ALA A 1 95 ? 4.889 4.565 13.795 1.00 91.81 95 ALA A O 1
ATOM 769 N N . ARG A 1 96 ? 4.122 6.630 14.290 1.00 89.69 96 ARG A N 1
ATOM 770 C CA . ARG A 1 96 ? 5.429 7.274 14.296 1.00 89.69 96 ARG A CA 1
ATOM 771 C C . ARG A 1 96 ? 5.801 7.599 15.747 1.00 89.69 96 ARG A C 1
ATOM 773 O O . ARG A 1 96 ? 5.036 8.302 16.411 1.00 89.69 96 ARG A O 1
ATOM 780 N N . PRO A 1 97 ? 6.933 7.091 16.260 1.00 83.19 97 PRO A N 1
ATOM 781 C CA . PRO A 1 97 ? 7.381 7.427 17.605 1.00 83.19 97 PRO A CA 1
ATOM 782 C C . PRO A 1 97 ? 7.646 8.936 17.723 1.00 83.19 97 PRO A C 1
ATOM 784 O O . PRO A 1 97 ? 8.144 9.556 16.786 1.00 83.19 97 PRO A O 1
ATOM 787 N N . ALA A 1 98 ? 7.324 9.516 18.884 1.00 80.56 98 ALA A N 1
ATOM 788 C CA . ALA A 1 98 ? 7.594 10.929 19.183 1.00 80.56 98 ALA A CA 1
ATOM 789 C C . ALA A 1 98 ? 9.104 11.219 19.302 1.00 80.56 98 ALA A C 1
ATOM 791 O O . ALA A 1 98 ? 9.563 12.337 19.080 1.00 80.56 98 ALA A O 1
ATOM 792 N N . SER A 1 99 ? 9.903 10.194 19.620 1.00 80.19 99 SER A N 1
ATOM 793 C CA . SER A 1 99 ? 11.355 10.327 19.690 1.00 80.19 99 SER A CA 1
ATOM 794 C C . SER A 1 99 ? 11.944 10.630 18.315 1.00 80.19 99 SER A C 1
ATOM 796 O O . SER A 1 99 ? 11.828 9.832 17.384 1.00 80.19 99 SER A O 1
ATOM 798 N N . ARG A 1 100 ? 12.675 11.748 18.216 1.00 75.56 100 ARG A N 1
ATOM 799 C CA . ARG A 1 100 ? 13.401 12.148 16.998 1.00 75.56 100 ARG A CA 1
ATOM 800 C C . ARG A 1 100 ? 14.464 11.138 16.553 1.00 75.56 100 ARG A C 1
ATOM 802 O O . ARG A 1 100 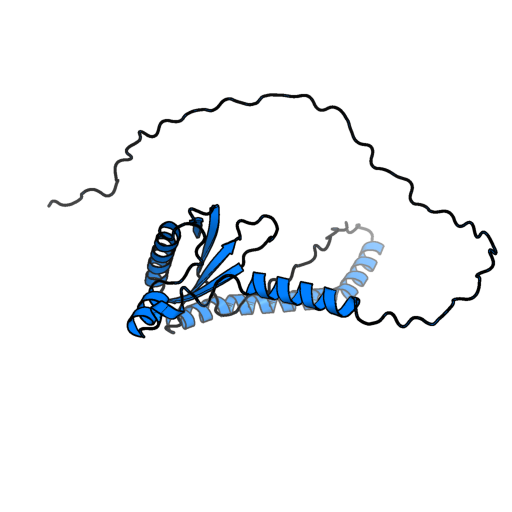? 14.925 11.231 15.422 1.00 75.56 100 ARG A O 1
ATOM 809 N N . ARG A 1 101 ? 14.862 10.189 17.411 1.00 76.81 101 ARG A N 1
ATOM 810 C CA . ARG A 1 101 ? 15.902 9.198 17.083 1.00 76.81 101 ARG A CA 1
ATOM 811 C C . ARG A 1 101 ? 15.423 8.098 16.137 1.00 76.81 101 ARG A C 1
ATOM 813 O O . ARG A 1 101 ? 16.253 7.495 15.471 1.00 76.81 101 ARG A O 1
ATOM 820 N N . VAL A 1 102 ? 14.119 7.818 16.079 1.00 74.06 102 VAL A N 1
ATOM 821 C CA . VAL A 1 102 ? 13.580 6.743 15.236 1.00 74.06 102 VAL A CA 1
ATOM 822 C C . VAL A 1 102 ? 12.810 7.361 14.076 1.00 74.06 102 VAL A C 1
ATOM 824 O O . VAL A 1 102 ? 11.689 7.848 14.229 1.00 74.06 102 VAL A O 1
ATOM 827 N N . LEU A 1 103 ? 13.428 7.352 12.896 1.00 77.50 103 LEU A N 1
ATOM 828 C CA . LEU A 1 103 ? 12.760 7.724 11.657 1.00 77.50 103 LEU A CA 1
ATOM 829 C C . LEU A 1 103 ? 12.063 6.497 11.076 1.00 77.50 103 LEU A C 1
ATOM 831 O O . LEU A 1 103 ? 12.706 5.527 10.693 1.00 77.50 103 LEU A O 1
ATOM 835 N N . GLY A 1 104 ? 10.738 6.544 11.001 1.00 84.12 104 GLY A N 1
ATOM 836 C CA . GLY A 1 104 ? 9.971 5.496 10.344 1.00 84.12 104 GLY A CA 1
ATOM 837 C C . GLY A 1 104 ? 8.541 5.404 10.842 1.00 84.12 104 GLY A C 1
ATOM 838 O O . GLY A 1 104 ? 8.206 5.821 11.951 1.00 84.12 104 GLY A O 1
ATOM 839 N N . TRP A 1 105 ? 7.687 4.851 9.990 1.00 87.31 105 TRP A N 1
ATOM 840 C CA . TRP A 1 105 ? 6.376 4.370 10.397 1.00 87.31 105 TRP A CA 1
ATOM 841 C C . TRP A 1 105 ? 6.521 2.910 10.811 1.00 87.31 105 TRP A C 1
ATOM 843 O O . TRP A 1 105 ? 7.032 2.099 10.038 1.00 87.31 105 TRP A O 1
ATOM 853 N N . HIS A 1 106 ? 6.038 2.567 11.999 1.00 87.31 106 HIS A N 1
ATOM 854 C CA . HIS A 1 106 ? 6.011 1.188 12.472 1.00 87.31 106 HIS A CA 1
ATOM 855 C C . HIS A 1 106 ? 4.577 0.677 12.480 1.00 87.31 106 HIS A C 1
ATOM 857 O O . HIS A 1 106 ? 3.685 1.327 13.029 1.00 87.31 106 HIS A O 1
ATOM 863 N N . LEU A 1 107 ? 4.361 -0.482 11.859 1.00 89.50 107 LEU A N 1
ATOM 864 C CA . LEU A 1 107 ? 3.084 -1.180 11.920 1.00 89.50 107 LEU A CA 1
ATOM 865 C C . LEU A 1 107 ? 2.899 -1.694 13.350 1.00 89.50 107 LEU A C 1
ATOM 867 O O . LEU A 1 107 ? 3.674 -2.533 13.804 1.00 89.50 107 LEU A O 1
ATOM 871 N N . GLN A 1 108 ? 1.911 -1.157 14.060 1.00 89.75 108 GLN A N 1
ATOM 872 C CA . GLN A 1 108 ? 1.605 -1.562 15.432 1.00 89.75 108 GLN A CA 1
ATOM 873 C C . GLN A 1 108 ? 0.553 -2.662 15.468 1.00 89.75 108 GLN A C 1
ATOM 875 O O . GLN A 1 108 ? 0.672 -3.589 16.266 1.00 89.75 108 GLN A O 1
ATOM 880 N N . HIS A 1 109 ? -0.477 -2.552 14.626 1.00 88.94 109 HIS A N 1
ATOM 881 C CA . HIS A 1 109 ? -1.619 -3.450 14.690 1.00 88.94 109 HIS A CA 1
ATOM 882 C C . HIS A 1 109 ? -2.309 -3.625 13.332 1.00 88.94 109 HIS A C 1
ATOM 884 O O . HIS A 1 109 ? -2.271 -2.728 12.483 1.00 88.94 109 HIS A O 1
ATOM 890 N N . GLU A 1 110 ? -2.935 -4.786 13.144 1.00 92.25 110 GLU A N 1
ATOM 891 C CA . GLU A 1 110 ? -3.669 -5.155 11.937 1.00 92.25 110 GLU A CA 1
ATOM 892 C C . GLU A 1 110 ? -5.003 -5.800 12.327 1.00 92.25 110 GLU A C 1
ATOM 894 O O . GLU A 1 110 ? -5.009 -6.844 12.976 1.00 92.25 110 GLU A O 1
ATOM 899 N N . VAL A 1 111 ? -6.122 -5.193 11.917 1.00 93.12 111 VAL A N 1
ATOM 900 C CA . VAL A 1 111 ? -7.472 -5.707 12.218 1.00 93.12 111 VAL A CA 1
ATOM 901 C C . VAL A 1 111 ? -8.176 -6.130 10.931 1.00 93.12 111 VAL A C 1
ATOM 903 O O . VAL A 1 111 ? -8.287 -5.316 10.004 1.00 93.12 111 VAL A O 1
ATOM 906 N N . PRO A 1 112 ? -8.664 -7.379 10.835 1.00 93.56 112 PRO A N 1
ATOM 907 C CA . PRO A 1 112 ? -9.502 -7.812 9.727 1.00 93.56 112 PRO A CA 1
ATOM 908 C C . PRO A 1 112 ? -10.946 -7.322 9.915 1.00 93.56 112 PRO A C 1
ATOM 910 O O . PRO A 1 112 ? -11.589 -7.624 10.911 1.00 93.56 112 PRO A O 1
ATOM 913 N N . VAL A 1 113 ? -11.489 -6.616 8.923 1.00 93.81 113 VAL A N 1
ATOM 914 C CA . VAL A 1 113 ? -12.876 -6.127 8.913 1.00 93.81 113 VAL A CA 1
ATOM 915 C C . VAL A 1 113 ? -13.575 -6.565 7.635 1.00 93.81 113 VAL A C 1
ATOM 917 O O . VAL A 1 113 ? -13.069 -6.367 6.529 1.00 93.81 113 VAL A O 1
ATOM 920 N N . ARG A 1 114 ? -14.758 -7.166 7.756 1.00 92.50 114 ARG A N 1
ATOM 921 C CA . ARG A 1 114 ? -15.558 -7.575 6.595 1.00 92.50 114 ARG A CA 1
ATOM 922 C C . ARG A 1 114 ? -16.425 -6.422 6.105 1.00 92.50 114 ARG A C 1
ATOM 924 O O . ARG A 1 114 ? -17.142 -5.816 6.884 1.00 92.50 114 ARG A O 1
ATOM 931 N N . GLY A 1 115 ? -16.388 -6.165 4.799 1.00 89.62 115 GLY A N 1
ATOM 932 C CA . GLY A 1 115 ? -17.199 -5.131 4.157 1.00 89.62 115 GLY A CA 1
ATOM 933 C C . GLY A 1 115 ? -16.520 -3.761 4.067 1.00 89.62 115 GLY A C 1
ATOM 934 O O . GLY A 1 115 ? -15.712 -3.362 4.906 1.00 89.62 115 GLY A O 1
ATOM 935 N N . TRP A 1 116 ? -16.850 -3.032 3.000 1.00 88.50 116 TRP A N 1
ATOM 936 C CA . TRP A 1 116 ? -16.270 -1.718 2.708 1.00 88.50 116 TRP A CA 1
ATOM 937 C C . TRP A 1 116 ? -16.727 -0.640 3.699 1.00 88.50 116 TRP A C 1
ATOM 939 O O . TRP A 1 116 ? -15.906 0.139 4.195 1.00 88.50 116 TRP A O 1
ATOM 949 N N . ARG A 1 117 ? -18.034 -0.621 3.995 1.00 92.94 117 ARG A N 1
ATOM 950 C CA . ARG A 1 117 ? -18.672 0.349 4.895 1.00 92.94 117 ARG A CA 1
ATOM 951 C C . ARG A 1 117 ? -18.246 0.136 6.347 1.00 92.94 117 ARG A C 1
ATOM 953 O O . ARG A 1 117 ? -17.716 1.065 6.945 1.00 92.94 117 ARG A O 1
ATOM 960 N N . ALA A 1 118 ? -18.305 -1.107 6.827 1.00 93.69 118 ALA A N 1
ATOM 961 C CA . ALA A 1 118 ? -17.815 -1.488 8.152 1.00 93.69 118 ALA A CA 1
ATOM 962 C C . ALA A 1 118 ? -16.333 -1.132 8.349 1.00 93.69 118 ALA A C 1
ATOM 964 O O . ALA A 1 118 ? -15.929 -0.673 9.411 1.00 93.69 118 ALA A O 1
ATOM 965 N N . SER A 1 119 ? -15.499 -1.260 7.308 1.00 93.38 119 SER A N 1
ATOM 966 C CA . SER A 1 119 ? -14.113 -0.797 7.403 1.00 93.38 119 SER A CA 1
ATOM 967 C C . SER A 1 119 ? -14.002 0.728 7.540 1.00 93.38 119 SER A C 1
ATOM 969 O O . SER A 1 119 ? -13.020 1.203 8.101 1.00 93.38 119 SER A O 1
ATOM 971 N N . GLY A 1 120 ? -14.935 1.512 6.997 1.00 94.56 120 GLY A N 1
ATOM 972 C CA . GLY A 1 120 ? -14.953 2.969 7.164 1.00 94.56 120 GLY A CA 1
ATOM 973 C C . GLY A 1 120 ? -15.326 3.355 8.592 1.00 94.56 120 GLY A C 1
ATOM 974 O O . GLY A 1 120 ? -14.605 4.122 9.226 1.00 94.56 120 GLY A O 1
ATOM 975 N N . GLU A 1 121 ? -16.389 2.738 9.105 1.00 96.06 121 GLU A N 1
ATOM 976 C CA . GLU A 1 121 ? -16.855 2.888 10.488 1.00 96.06 121 GLU A CA 1
ATOM 977 C C . GLU A 1 121 ? -15.756 2.494 11.482 1.00 96.06 121 GLU A C 1
ATOM 979 O O . GLU A 1 121 ? -15.399 3.291 12.346 1.00 96.06 121 GLU A O 1
ATOM 984 N N . ARG A 1 122 ? -15.094 1.347 11.276 1.00 94.75 122 ARG A N 1
ATOM 985 C CA . ARG A 1 122 ? -13.990 0.907 12.140 1.00 94.75 122 ARG A CA 1
ATOM 986 C C . ARG A 1 122 ? -12.780 1.847 12.101 1.00 94.75 122 ARG A C 1
ATOM 988 O O . ARG A 1 122 ? -12.126 2.033 13.118 1.00 94.75 122 ARG A O 1
ATOM 995 N N . ILE A 1 123 ? -12.464 2.471 10.959 1.00 95.44 123 ILE A N 1
ATOM 996 C CA . ILE A 1 123 ? -11.389 3.484 10.890 1.00 95.44 123 ILE A CA 1
ATOM 997 C C . ILE A 1 123 ? -11.762 4.729 11.704 1.00 95.44 123 ILE A C 1
ATOM 999 O O . ILE A 1 123 ? -10.888 5.298 12.365 1.00 95.44 123 ILE A O 1
ATOM 1003 N N . ALA A 1 124 ? -13.024 5.162 11.642 1.00 95.75 124 ALA A N 1
ATOM 1004 C CA . ALA A 1 124 ? -13.513 6.297 12.419 1.00 95.75 124 ALA A CA 1
ATOM 1005 C C . ALA A 1 124 ? -13.492 5.989 13.925 1.00 95.75 124 ALA A C 1
ATOM 1007 O O . ALA A 1 124 ? -12.982 6.799 14.695 1.00 95.75 124 ALA A O 1
ATOM 1008 N N . GLU A 1 125 ? -13.935 4.794 14.318 1.00 94.75 125 GLU A N 1
ATOM 1009 C CA . GLU A 1 125 ? -13.894 4.308 15.699 1.00 94.75 125 GLU A CA 1
ATOM 1010 C C . GLU A 1 125 ? -12.457 4.231 16.232 1.00 94.75 125 GLU A C 1
ATOM 1012 O O . GLU A 1 125 ? -12.149 4.862 17.235 1.00 94.75 125 GLU A O 1
ATOM 1017 N N . MET A 1 126 ? -11.530 3.586 15.511 1.00 93.25 126 MET A N 1
ATOM 1018 C CA . MET A 1 126 ? -10.107 3.548 15.892 1.00 93.25 126 MET A CA 1
ATOM 1019 C C . MET A 1 126 ? -9.502 4.948 16.016 1.00 93.25 126 MET A C 1
ATOM 1021 O O . MET A 1 126 ? -8.663 5.205 16.873 1.00 93.25 126 MET A O 1
ATOM 1025 N N . THR A 1 127 ? -9.909 5.869 15.143 1.00 94.25 127 THR A N 1
ATOM 1026 C CA . THR A 1 127 ? -9.457 7.262 15.198 1.00 94.25 127 THR A CA 1
ATOM 1027 C C . THR A 1 127 ? -9.971 7.963 16.457 1.00 94.25 127 THR A C 1
ATOM 1029 O O . THR A 1 127 ? -9.222 8.739 17.049 1.00 94.25 127 THR A O 1
ATOM 1032 N N . ALA A 1 128 ? -11.211 7.697 16.874 1.00 93.62 128 ALA A N 1
ATOM 1033 C CA . ALA A 1 128 ? -11.762 8.203 18.129 1.00 93.62 128 ALA A CA 1
ATOM 1034 C C . ALA A 1 128 ? -11.058 7.574 19.343 1.00 93.62 128 ALA A C 1
ATOM 1036 O O . ALA A 1 128 ? -10.572 8.307 20.200 1.00 93.62 128 ALA A O 1
ATOM 1037 N N . GLU A 1 129 ? -10.874 6.251 19.354 1.00 92.12 129 GLU A N 1
ATOM 1038 C CA . GLU A 1 129 ? -10.160 5.529 20.417 1.00 92.12 129 GLU A CA 1
ATOM 1039 C C . GLU A 1 129 ? -8.725 6.050 20.621 1.00 92.12 129 GLU A C 1
ATOM 1041 O O . GLU A 1 129 ? -8.284 6.219 21.754 1.00 92.12 129 GLU A O 1
ATOM 1046 N N . ILE A 1 130 ? -7.997 6.349 19.536 1.00 91.94 130 ILE A N 1
ATOM 1047 C CA . ILE A 1 130 ? -6.633 6.910 19.601 1.00 91.94 130 ILE A CA 1
ATOM 1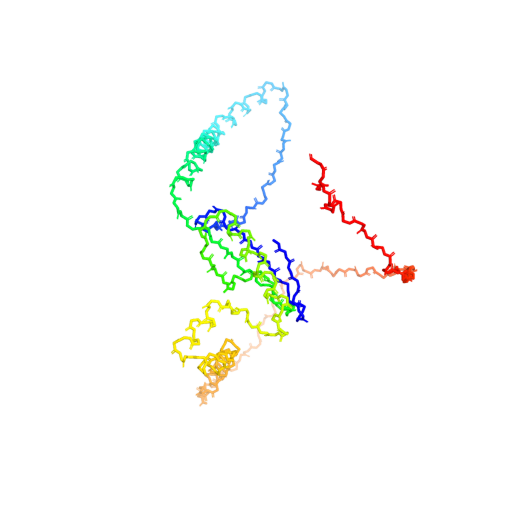048 C C . ILE A 1 130 ? -6.622 8.326 20.189 1.00 91.94 130 ILE A C 1
ATOM 1050 O O . ILE A 1 130 ? -5.629 8.723 20.788 1.00 91.94 130 ILE A O 1
ATOM 1054 N N . ARG A 1 131 ? -7.693 9.107 20.002 1.00 90.44 131 ARG A N 1
ATOM 1055 C CA . ARG A 1 131 ? -7.807 10.440 20.618 1.00 90.44 131 ARG A CA 1
ATOM 1056 C C . ARG A 1 131 ? -8.156 10.361 22.101 1.00 90.44 131 ARG A C 1
ATOM 1058 O O . ARG A 1 131 ? -7.743 11.235 22.851 1.00 90.44 131 ARG A O 1
ATOM 1065 N N . GLU A 1 132 ? -8.931 9.354 22.495 1.00 89.88 132 GLU A N 1
ATOM 1066 C CA . GLU A 1 132 ? -9.352 9.130 23.882 1.00 89.88 132 GLU A CA 1
ATOM 1067 C C . GLU A 1 132 ? -8.264 8.465 24.731 1.00 89.88 132 GLU A C 1
ATOM 1069 O O . GLU A 1 132 ? -8.189 8.708 25.936 1.00 89.88 132 GLU A O 1
ATOM 1074 N N . GLN A 1 133 ? -7.416 7.622 24.131 1.00 83.81 133 GLN A N 1
ATOM 1075 C CA . GLN A 1 133 ? -6.307 7.001 24.845 1.00 83.81 133 GLN A CA 1
ATOM 1076 C C . GLN A 1 133 ? -5.338 8.075 25.336 1.00 83.81 133 GLN A C 1
ATOM 1078 O O . GLN A 1 133 ? -4.697 8.772 24.558 1.00 83.81 133 GLN A O 1
ATOM 1083 N N . GLY A 1 134 ? -5.256 8.196 26.660 1.00 76.81 134 GLY A N 1
ATOM 1084 C CA . GLY A 1 134 ? -4.377 9.144 27.323 1.00 76.81 134 GLY A CA 1
ATOM 1085 C C . GLY A 1 134 ? -2.901 8.965 26.943 1.00 76.81 134 GLY A C 1
ATOM 1086 O O . GLY A 1 134 ? -2.486 7.922 26.421 1.00 76.81 134 GLY A O 1
ATOM 1087 N N . PRO A 1 135 ? -2.078 9.979 27.246 1.00 79.81 135 PRO A N 1
ATOM 1088 C CA . PRO A 1 135 ? -0.718 10.060 26.753 1.00 79.81 135 PRO A CA 1
ATOM 1089 C C . PRO A 1 135 ? 0.135 8.845 27.156 1.00 79.81 135 PRO A C 1
ATOM 1091 O O . PRO A 1 135 ? 0.178 8.434 28.313 1.00 79.81 135 PRO A O 1
ATOM 1094 N N . GLY A 1 136 ? 0.868 8.300 26.184 1.00 72.25 136 GLY A N 1
ATOM 1095 C CA . GLY A 1 136 ? 2.006 7.409 26.401 1.00 72.25 136 GLY A CA 1
ATOM 1096 C C . GLY A 1 136 ? 1.674 5.926 26.324 1.00 72.25 136 GLY A C 1
ATOM 1097 O O . GLY A 1 136 ? 2.597 5.109 26.283 1.00 72.25 136 GLY A O 1
ATOM 1098 N N . ARG A 1 137 ? 0.391 5.563 26.236 1.00 77.06 137 ARG A N 1
ATOM 1099 C CA . ARG A 1 137 ? -0.027 4.161 26.170 1.00 77.06 137 ARG A CA 1
ATOM 1100 C C . ARG A 1 137 ? 0.154 3.587 24.765 1.00 77.06 137 ARG A C 1
ATOM 1102 O O . ARG A 1 137 ? 0.018 4.267 23.746 1.00 77.06 137 ARG A O 1
ATOM 1109 N N . ARG A 1 138 ? 0.515 2.304 24.698 1.00 80.88 138 ARG A N 1
ATOM 1110 C CA . ARG A 1 138 ? 0.461 1.551 23.441 1.00 80.88 138 ARG A CA 1
ATOM 1111 C C . ARG A 1 138 ? -1.010 1.360 23.095 1.00 80.88 138 ARG A C 1
ATOM 1113 O O . ARG A 1 138 ? -1.775 0.948 23.957 1.00 80.88 138 ARG A O 1
ATOM 1120 N N . TYR A 1 139 ? -1.378 1.616 21.843 1.00 82.50 139 TYR A N 1
ATOM 1121 C CA . TYR A 1 139 ? -2.731 1.331 21.389 1.00 82.50 139 TYR A CA 1
ATOM 1122 C C . TYR A 1 139 ? -3.021 -0.166 21.519 1.00 82.50 139 TYR A C 1
ATOM 1124 O O . TYR A 1 139 ? -2.417 -0.984 20.817 1.00 82.50 139 TYR A O 1
ATOM 1132 N N . VAL A 1 140 ? -3.925 -0.502 22.438 1.00 82.44 140 VAL A N 1
ATOM 1133 C CA . VAL A 1 140 ? -4.545 -1.821 22.553 1.00 82.44 140 VAL A CA 1
ATOM 1134 C C . VAL A 1 140 ? -5.984 -1.681 22.057 1.00 82.44 140 VAL A C 1
ATOM 1136 O O . VAL A 1 140 ? -6.715 -0.843 22.591 1.00 82.44 140 VAL A O 1
ATOM 1139 N N . PRO A 1 141 ? -6.396 -2.448 21.035 1.00 83.19 141 PRO A N 1
ATOM 1140 C CA . PRO A 1 141 ? -7.773 -2.425 20.558 1.00 83.19 141 PRO A CA 1
ATOM 1141 C C . PRO A 1 141 ? -8.757 -2.774 21.680 1.00 83.19 141 PRO A C 1
ATOM 1143 O O . PRO A 1 141 ? -8.509 -3.713 22.442 1.00 83.19 141 PRO A O 1
ATOM 1146 N N . ARG A 1 142 ? -9.908 -2.090 21.738 1.00 83.81 142 ARG A N 1
ATOM 1147 C CA . ARG A 1 142 ? -10.963 -2.379 22.731 1.00 83.81 142 ARG A CA 1
ATOM 1148 C C . ARG A 1 142 ? -11.420 -3.836 22.721 1.00 83.81 142 ARG A C 1
ATOM 1150 O O . ARG A 1 142 ? -11.660 -4.401 23.773 1.00 83.81 142 ARG A O 1
ATOM 1157 N N . GLU A 1 143 ? -11.471 -4.464 21.552 1.00 84.25 143 GLU A N 1
ATOM 1158 C CA . GLU A 1 143 ? -11.825 -5.883 21.400 1.00 84.25 143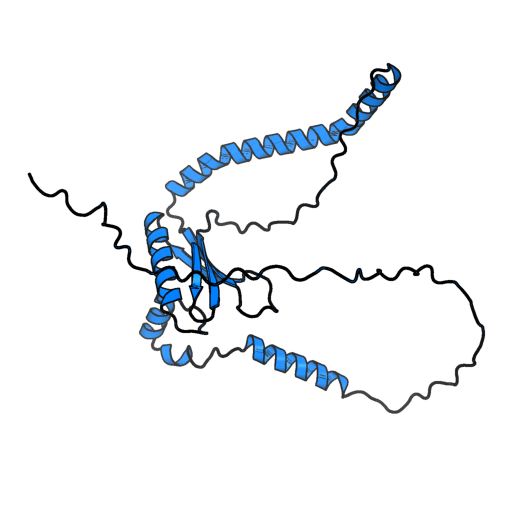 GLU A CA 1
ATOM 1159 C C . GLU A 1 143 ? -10.831 -6.833 22.087 1.00 84.25 143 GLU A C 1
ATOM 1161 O O . GLU A 1 143 ? -11.229 -7.865 22.622 1.00 84.25 143 GLU A O 1
ATOM 1166 N N . VAL A 1 144 ? -9.545 -6.470 22.131 1.00 83.19 144 VAL A N 1
ATOM 1167 C CA . VAL A 1 144 ? -8.523 -7.241 22.851 1.00 83.19 144 VAL A CA 1
ATOM 1168 C C . VAL A 1 144 ? -8.673 -7.042 24.357 1.00 83.19 144 VAL A C 1
ATOM 1170 O O . VAL A 1 144 ? -8.546 -8.008 25.103 1.00 83.19 144 VAL A O 1
ATOM 1173 N N . LEU A 1 145 ? -8.983 -5.816 24.795 1.00 83.75 145 LEU A N 1
ATOM 1174 C CA . LEU A 1 145 ? -9.254 -5.514 26.203 1.00 83.75 145 LEU A CA 1
ATOM 1175 C C . LEU A 1 145 ? -10.510 -6.241 26.698 1.00 83.75 145 LEU A C 1
ATOM 1177 O O . LEU A 1 145 ? -10.443 -6.939 27.701 1.00 83.75 145 LEU A O 1
ATOM 1181 N N . ALA A 1 146 ? -11.611 -6.162 25.949 1.00 85.56 146 ALA A N 1
ATOM 1182 C CA . ALA A 1 146 ? -12.871 -6.827 26.274 1.00 85.56 146 ALA A CA 1
ATOM 1183 C C . ALA A 1 146 ? -12.718 -8.352 26.318 1.00 85.56 146 ALA A C 1
ATOM 1185 O O . ALA A 1 146 ? -13.260 -9.009 27.202 1.00 85.56 146 ALA A O 1
ATOM 1186 N N . LYS A 1 147 ? -11.940 -8.928 25.391 1.00 84.50 147 LYS A N 1
ATOM 1187 C CA . LYS A 1 147 ? -11.621 -10.356 25.430 1.00 84.50 147 LYS A CA 1
ATOM 1188 C C . LYS A 1 147 ? -10.785 -10.716 26.660 1.00 84.50 147 LYS A C 1
ATOM 1190 O O . LYS A 1 147 ? -11.089 -11.696 27.323 1.00 84.50 147 LYS A O 1
ATOM 1195 N N . ALA A 1 148 ? -9.760 -9.927 26.979 1.00 84.44 148 ALA A N 1
ATOM 1196 C CA . ALA A 1 148 ? -8.942 -10.162 28.165 1.00 84.44 148 ALA A CA 1
ATOM 1197 C C . ALA A 1 148 ? -9.752 -10.057 29.463 1.00 84.44 148 ALA A C 1
ATOM 1199 O O . ALA A 1 148 ? -9.486 -10.803 30.400 1.00 84.44 148 ALA A O 1
ATOM 1200 N N . GLU A 1 149 ? -10.734 -9.158 29.510 1.00 86.62 149 GLU A N 1
ATOM 1201 C CA . GLU A 1 149 ? -11.647 -8.991 30.641 1.00 86.62 149 GLU A CA 1
ATOM 1202 C C . GLU A 1 149 ? -12.593 -10.188 30.777 1.00 86.62 149 GLU A C 1
ATOM 1204 O O . GLU A 1 149 ? -12.712 -10.749 31.864 1.00 86.62 149 GLU A O 1
ATOM 1209 N N . ALA A 1 150 ? -13.180 -10.650 29.667 1.00 88.12 150 ALA A N 1
ATOM 1210 C CA . ALA A 1 150 ? -14.009 -11.855 29.642 1.00 88.12 150 ALA A CA 1
ATOM 1211 C C . ALA A 1 150 ? -13.228 -13.118 30.050 1.00 88.12 150 ALA A C 1
ATOM 1213 O O . ALA A 1 150 ? -13.763 -13.984 30.739 1.00 88.12 150 ALA A O 1
ATOM 1214 N N . ASP A 1 151 ? -11.951 -13.194 29.669 1.00 89.19 151 ASP A N 1
ATOM 1215 C CA . ASP A 1 151 ? -11.045 -14.290 30.019 1.00 89.19 151 ASP A CA 1
ATOM 1216 C C . ASP A 1 151 ? -10.452 -14.142 31.445 1.00 89.19 151 ASP A C 1
ATOM 1218 O O . ASP A 1 151 ? -9.589 -14.932 31.836 1.00 89.19 151 ASP A O 1
ATOM 1222 N N . GLY A 1 152 ? -10.840 -13.114 32.218 1.00 85.56 152 GLY A N 1
ATOM 1223 C CA . GLY A 1 152 ? -10.307 -12.838 33.564 1.00 85.56 152 GLY A CA 1
ATOM 1224 C C . GLY A 1 152 ? -8.798 -12.544 33.600 1.00 85.56 152 GLY A C 1
ATOM 1225 O O . GLY A 1 152 ? -8.153 -12.671 34.636 1.00 85.56 152 GLY A O 1
ATOM 1226 N N . SER A 1 153 ? -8.213 -12.190 32.455 1.00 76.12 153 SER A N 1
ATOM 1227 C CA . SER A 1 153 ? -6.772 -12.002 32.242 1.00 76.12 153 SER A CA 1
ATOM 1228 C C . SER A 1 153 ? -6.337 -10.531 32.268 1.00 76.12 153 SER A C 1
ATOM 1230 O O . SER A 1 153 ? -5.172 -10.229 31.997 1.00 76.12 153 SER A O 1
ATOM 1232 N N . THR A 1 154 ? -7.248 -9.609 32.585 1.00 67.06 154 THR A N 1
ATOM 1233 C CA . THR A 1 154 ? -6.999 -8.159 32.649 1.00 67.06 154 THR A CA 1
ATOM 1234 C C . THR A 1 154 ? -5.857 -7.799 33.593 1.00 67.06 154 THR A C 1
ATOM 1236 O O . THR A 1 154 ? -5.025 -6.965 33.239 1.00 67.06 154 THR A O 1
ATOM 1239 N N . GLU A 1 155 ? -5.737 -8.496 34.724 1.00 62.62 155 GLU A N 1
ATOM 1240 C CA . GLU A 1 155 ? -4.701 -8.226 35.730 1.00 62.62 155 GLU A CA 1
ATOM 1241 C C . GLU A 1 155 ? -3.280 -8.530 35.216 1.00 62.62 155 GLU A C 1
ATOM 1243 O O . GLU A 1 155 ? -2.304 -7.922 35.645 1.00 62.62 155 GLU A O 1
ATOM 1248 N N . ARG A 1 156 ? -3.139 -9.400 34.203 1.00 60.62 156 ARG A N 1
ATOM 1249 C CA . ARG A 1 156 ? -1.827 -9.764 33.649 1.00 60.62 156 ARG A CA 1
ATOM 1250 C C . ARG A 1 156 ? -1.343 -8.803 32.552 1.00 60.62 156 ARG A C 1
ATOM 1252 O O . ARG A 1 156 ? -0.145 -8.769 32.269 1.00 60.62 156 ARG A O 1
ATOM 1259 N N . ILE A 1 157 ? -2.212 -8.024 31.906 1.00 61.50 157 ILE A N 1
ATOM 1260 C CA . ILE A 1 157 ? -1.809 -7.212 30.738 1.00 61.50 157 ILE A CA 1
ATOM 1261 C C . ILE A 1 157 ? -1.130 -5.900 31.150 1.00 61.50 157 ILE A C 1
ATOM 1263 O O . ILE A 1 157 ? -0.165 -5.504 30.491 1.00 61.50 157 ILE A O 1
ATOM 1267 N N . ASP A 1 158 ? -1.561 -5.277 32.249 1.00 57.00 158 ASP A N 1
ATOM 1268 C CA . ASP A 1 158 ? -0.973 -4.014 32.718 1.00 57.00 158 ASP A CA 1
ATOM 1269 C C . ASP A 1 158 ? 0.413 -4.202 33.369 1.00 57.00 158 ASP A C 1
ATOM 1271 O O . ASP A 1 158 ? 1.273 -3.333 33.228 1.00 57.00 158 ASP A O 1
ATOM 1275 N N . GLU A 1 159 ? 0.700 -5.358 33.984 1.00 54.03 159 GLU A N 1
ATOM 1276 C CA . GLU A 1 159 ? 1.999 -5.602 34.637 1.00 54.03 159 GLU A CA 1
ATOM 1277 C C . GLU A 1 159 ? 3.049 -6.283 33.746 1.00 54.03 159 GLU A C 1
ATOM 1279 O O . GLU A 1 159 ? 4.252 -6.109 33.952 1.00 54.03 159 GLU A O 1
ATOM 1284 N N . THR A 1 160 ? 2.651 -7.063 32.734 1.00 48.66 160 THR A N 1
ATOM 1285 C CA . THR A 1 160 ? 3.618 -7.938 32.036 1.00 48.66 160 THR A CA 1
ATOM 1286 C C . THR A 1 160 ? 4.304 -7.277 30.837 1.00 48.66 160 THR A C 1
ATOM 1288 O O . THR A 1 160 ? 5.173 -7.903 30.213 1.00 48.66 160 THR A O 1
ATOM 1291 N N . TRP A 1 161 ? 3.960 -6.030 30.497 1.00 49.66 161 TRP A N 1
ATOM 1292 C CA . TRP A 1 161 ? 4.539 -5.350 29.333 1.00 49.66 161 TRP A CA 1
ATOM 1293 C C . TRP A 1 161 ? 5.062 -3.915 29.547 1.00 49.66 161 TRP A C 1
ATOM 1295 O O . TRP A 1 161 ? 4.865 -3.067 28.668 1.00 49.66 161 TRP A O 1
ATOM 1305 N N . PRO A 1 162 ? 5.812 -3.611 30.625 1.00 47.03 162 PRO A N 1
ATOM 1306 C CA . PRO A 1 162 ? 6.682 -2.453 30.608 1.00 47.03 162 PRO A CA 1
ATOM 1307 C C . PRO A 1 162 ? 7.872 -2.814 29.720 1.00 47.03 162 PRO A C 1
ATOM 1309 O O . PRO A 1 162 ? 8.599 -3.761 29.994 1.00 47.03 162 PRO A O 1
ATOM 1312 N N . ASP A 1 163 ? 8.009 -2.122 28.596 1.00 50.38 163 ASP A N 1
ATOM 1313 C CA . ASP A 1 163 ? 9.293 -1.763 27.990 1.00 50.38 163 ASP A CA 1
ATOM 1314 C C . ASP A 1 163 ? 10.416 -2.830 27.944 1.00 50.38 163 ASP A C 1
ATOM 1316 O O . ASP A 1 163 ? 11.595 -2.488 27.938 1.00 50.38 163 ASP A O 1
ATOM 1320 N N . ARG A 1 164 ? 10.108 -4.136 27.839 1.00 48.38 164 ARG A N 1
ATOM 1321 C CA . ARG A 1 164 ? 11.148 -5.180 27.742 1.00 48.38 164 ARG A CA 1
ATOM 1322 C C . ARG A 1 164 ? 12.046 -4.970 26.523 1.00 48.38 164 ARG A C 1
ATOM 1324 O O . ARG A 1 164 ? 13.179 -5.408 26.533 1.00 48.38 164 ARG A O 1
ATOM 1331 N N . ALA A 1 165 ? 11.603 -4.249 25.493 1.00 51.47 165 ALA A N 1
ATOM 1332 C CA . ALA A 1 165 ? 12.469 -3.874 24.372 1.00 51.47 165 ALA A CA 1
ATOM 1333 C C . ALA A 1 165 ? 13.505 -2.781 24.723 1.00 51.47 165 ALA A C 1
ATOM 1335 O O . ALA A 1 165 ? 14.501 -2.626 24.007 1.00 51.47 165 ALA A O 1
ATOM 1336 N N . ALA A 1 166 ? 13.275 -1.991 25.773 1.00 54.78 166 ALA A N 1
ATOM 1337 C CA . ALA A 1 166 ? 14.289 -1.134 26.381 1.00 54.78 166 ALA A CA 1
ATOM 1338 C C . ALA A 1 166 ? 15.148 -1.931 27.378 1.00 54.78 166 ALA A C 1
ATOM 1340 O O . ALA A 1 166 ? 16.370 -1.807 27.339 1.00 54.78 166 ALA A O 1
ATOM 1341 N N . ASP A 1 167 ? 14.529 -2.817 28.163 1.00 55.41 167 ASP A N 1
ATOM 1342 C CA . ASP A 1 167 ? 15.191 -3.576 29.234 1.00 55.41 167 ASP A CA 1
ATOM 1343 C C . ASP A 1 167 ? 16.101 -4.721 28.726 1.00 55.41 167 ASP A C 1
ATOM 1345 O O . ASP A 1 167 ? 17.159 -5.020 29.281 1.00 55.41 167 ASP A O 1
ATOM 1349 N N . ASP A 1 168 ? 15.748 -5.340 27.599 1.00 56.28 168 ASP A N 1
ATOM 1350 C CA . ASP A 1 168 ? 16.565 -6.377 26.955 1.00 56.28 168 ASP A CA 1
ATOM 1351 C C . ASP A 1 168 ? 17.776 -5.763 26.222 1.00 56.28 168 ASP A C 1
ATOM 1353 O O . ASP A 1 168 ? 18.824 -6.395 26.066 1.00 56.28 168 ASP A O 1
ATOM 1357 N N . ARG A 1 169 ? 17.687 -4.474 25.851 1.00 57.25 169 ARG A N 1
ATOM 1358 C CA . ARG A 1 169 ? 18.817 -3.693 25.319 1.00 57.25 169 ARG A CA 1
ATOM 1359 C C . ARG A 1 169 ? 19.794 -3.257 26.406 1.00 57.25 169 ARG A C 1
ATOM 1361 O O . ARG A 1 169 ? 20.995 -3.297 26.156 1.00 57.25 169 ARG A O 1
ATOM 1368 N N . SER A 1 170 ? 19.330 -2.897 27.602 1.00 60.09 170 SER A N 1
ATOM 1369 C CA . SER A 1 170 ? 20.222 -2.668 28.750 1.00 60.09 170 SER A CA 1
ATOM 1370 C C . SER A 1 170 ? 20.886 -3.969 29.211 1.00 60.09 170 SER A C 1
ATOM 1372 O O . SER A 1 170 ? 22.082 -3.957 29.502 1.00 60.09 170 SER A O 1
ATOM 1374 N N . ARG A 1 171 ? 20.183 -5.113 29.177 1.00 61.28 171 ARG A N 1
ATOM 1375 C CA . ARG A 1 171 ? 20.794 -6.422 29.485 1.00 61.28 171 ARG A CA 1
ATOM 1376 C C . ARG A 1 171 ? 21.817 -6.872 28.449 1.00 61.28 171 ARG A C 1
ATOM 1378 O O . ARG A 1 171 ? 22.880 -7.352 28.833 1.00 61.28 171 ARG A O 1
ATOM 1385 N N . THR A 1 172 ? 21.551 -6.705 27.154 1.00 65.31 172 THR A N 1
ATOM 1386 C CA . THR A 1 172 ? 22.536 -7.058 26.112 1.00 65.31 172 THR A CA 1
ATOM 1387 C C . THR A 1 172 ? 23.718 -6.089 26.064 1.00 65.31 172 THR A C 1
ATOM 1389 O O . THR A 1 172 ? 24.848 -6.543 25.885 1.00 65.31 172 THR A O 1
ATOM 1392 N N . ALA A 1 173 ? 23.510 -4.790 26.308 1.00 61.78 173 ALA A N 1
ATOM 1393 C CA . ALA A 1 173 ? 24.604 -3.824 26.438 1.00 61.78 173 ALA A CA 1
ATOM 1394 C C . ALA A 1 173 ? 25.476 -4.086 27.682 1.00 61.78 173 ALA A C 1
ATOM 1396 O O . ALA A 1 173 ? 26.699 -4.017 27.585 1.00 61.78 173 ALA A O 1
ATOM 1397 N N . GLY A 1 174 ? 24.871 -4.460 28.817 1.00 61.03 174 GLY A N 1
ATOM 1398 C CA . GLY A 1 174 ? 25.596 -4.878 30.022 1.00 61.03 174 GLY A CA 1
ATOM 1399 C C . GLY A 1 174 ? 26.381 -6.178 29.818 1.00 61.03 174 GLY A C 1
ATOM 1400 O O . GLY A 1 174 ? 27.563 -6.243 30.140 1.00 61.03 174 GLY A O 1
ATOM 1401 N N . ARG A 1 175 ? 25.781 -7.185 29.167 1.00 61.56 175 ARG A N 1
ATOM 1402 C CA . ARG A 1 175 ? 26.450 -8.470 28.888 1.00 61.56 175 ARG A CA 1
ATOM 1403 C C . ARG A 1 175 ? 27.611 -8.339 27.893 1.00 61.56 175 ARG A C 1
ATOM 1405 O O . ARG A 1 175 ? 28.588 -9.072 28.000 1.00 61.56 175 ARG A O 1
ATOM 1412 N N . ALA A 1 176 ? 27.527 -7.399 26.948 1.00 59.62 176 ALA A N 1
ATOM 1413 C CA . ALA A 1 176 ? 28.629 -7.080 26.038 1.00 59.62 176 ALA A CA 1
ATOM 1414 C C . ALA A 1 176 ? 29.769 -6.301 26.726 1.00 59.62 176 ALA A C 1
ATOM 1416 O O . ALA A 1 176 ? 30.919 -6.408 26.296 1.00 59.62 176 ALA A O 1
ATOM 1417 N N . ALA A 1 177 ? 29.469 -5.538 27.784 1.00 59.66 177 ALA A N 1
ATOM 1418 C CA . ALA A 1 177 ? 30.477 -4.868 28.603 1.00 59.66 177 ALA A CA 1
ATOM 1419 C C . ALA A 1 177 ? 31.194 -5.854 29.545 1.00 59.66 177 ALA A C 1
ATOM 1421 O O . ALA A 1 177 ? 32.424 -5.845 29.596 1.00 59.66 177 ALA A O 1
ATOM 1422 N N . ASP A 1 178 ? 30.461 -6.768 30.192 1.00 58.69 178 ASP A N 1
ATOM 1423 C CA . ASP A 1 178 ? 31.048 -7.787 31.080 1.00 58.69 178 ASP A CA 1
ATOM 1424 C C . ASP A 1 178 ? 31.910 -8.809 30.323 1.00 58.69 178 ASP A C 1
ATOM 1426 O O . ASP A 1 178 ? 32.977 -9.199 30.799 1.00 58.69 178 ASP A O 1
ATOM 1430 N N . ALA A 1 179 ? 31.534 -9.178 29.093 1.00 58.72 179 ALA A N 1
ATOM 1431 C CA . ALA A 1 179 ? 32.340 -10.077 28.262 1.00 58.72 179 ALA A CA 1
ATOM 1432 C C . ALA A 1 179 ? 33.690 -9.472 27.815 1.00 58.72 179 ALA A C 1
ATOM 1434 O O . ALA A 1 179 ? 34.577 -10.214 27.403 1.00 58.72 179 ALA A O 1
ATOM 1435 N N . ARG A 1 180 ? 33.885 -8.146 27.909 1.00 56.78 180 ARG A N 1
ATOM 1436 C CA . ARG A 1 180 ? 35.181 -7.493 27.627 1.00 56.78 180 ARG A CA 1
ATOM 1437 C C . ARG A 1 180 ? 36.092 -7.356 28.847 1.00 56.78 180 ARG A C 1
ATOM 1439 O O . ARG A 1 180 ? 37.247 -6.977 28.672 1.00 56.78 180 ARG A O 1
ATOM 1446 N N . SER A 1 181 ? 35.607 -7.638 30.057 1.00 57.59 181 SER A N 1
ATOM 1447 C CA . SER A 1 181 ? 36.400 -7.460 31.282 1.00 57.59 181 SER A CA 1
ATOM 1448 C C . SER A 1 181 ? 37.093 -8.741 31.769 1.00 57.59 181 SER A C 1
ATOM 1450 O O . SER A 1 181 ? 37.880 -8.669 32.709 1.00 57.59 181 SER A O 1
ATOM 1452 N N . GLY A 1 182 ? 36.808 -9.899 31.163 1.00 55.22 182 GLY A N 1
ATOM 1453 C CA . GLY A 1 182 ? 37.177 -11.207 31.715 1.00 55.22 182 GLY A CA 1
ATOM 1454 C C . GLY A 1 182 ? 38.481 -11.845 31.230 1.00 55.22 182 GLY A C 1
ATOM 1455 O O . GLY A 1 182 ? 38.818 -12.900 31.747 1.00 55.22 182 GLY A O 1
ATOM 1456 N N . ASP A 1 183 ? 39.210 -11.262 30.273 1.00 54.16 183 ASP A N 1
ATOM 1457 C CA . ASP A 1 183 ? 40.360 -11.958 29.671 1.00 54.16 183 ASP A CA 1
ATOM 1458 C C . ASP A 1 183 ? 41.523 -11.005 29.355 1.00 54.16 183 ASP A C 1
ATOM 1460 O O . ASP A 1 183 ? 41.821 -10.668 28.210 1.00 54.16 183 ASP A O 1
ATOM 1464 N N . ARG A 1 184 ? 42.165 -10.495 30.412 1.00 56.50 184 ARG A N 1
ATOM 1465 C CA . ARG A 1 184 ? 43.542 -9.991 30.322 1.00 56.50 184 ARG A CA 1
ATOM 1466 C C . ARG A 1 184 ? 44.447 -10.964 31.051 1.00 56.50 184 ARG A C 1
ATOM 1468 O O . ARG A 1 184 ? 44.780 -10.760 32.216 1.00 56.50 184 ARG A O 1
ATOM 1475 N N . THR A 1 185 ? 44.841 -12.011 30.346 1.00 57.66 185 THR A N 1
ATOM 1476 C CA . THR A 1 185 ? 46.000 -12.825 30.697 1.00 57.66 185 THR A CA 1
ATOM 1477 C C . THR A 1 185 ? 47.230 -11.909 30.776 1.00 57.66 185 THR A C 1
ATOM 1479 O O . THR A 1 185 ? 47.558 -11.246 29.788 1.00 57.66 185 THR A O 1
ATOM 1482 N N . PRO A 1 186 ? 47.902 -11.794 31.933 1.00 55.56 186 PRO A N 1
ATOM 1483 C CA . PRO A 1 186 ? 49.133 -11.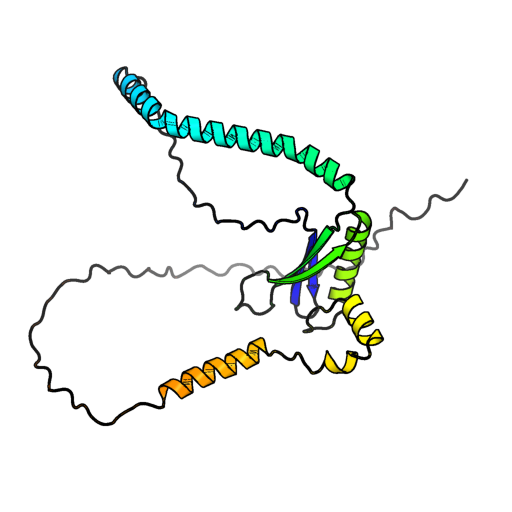030 32.050 1.00 55.56 186 PRO A CA 1
ATOM 1484 C C . PRO A 1 186 ? 50.281 -11.894 31.529 1.00 55.56 186 PRO A C 1
ATOM 1486 O O . PRO A 1 186 ? 50.806 -12.740 32.246 1.00 55.56 186 PRO A O 1
ATOM 1489 N N . GLY A 1 187 ? 50.655 -11.711 30.268 1.00 57.25 187 GLY A N 1
ATOM 1490 C CA . GLY A 1 187 ? 51.796 -12.430 29.718 1.00 57.25 187 GLY A CA 1
ATOM 1491 C C . GLY A 1 187 ? 51.832 -12.391 28.208 1.00 57.25 187 GLY A C 1
ATOM 1492 O O . GLY A 1 187 ? 51.473 -13.371 27.584 1.00 57.25 187 GLY A O 1
ATOM 1493 N N . ASP A 1 188 ? 52.242 -11.257 27.649 1.00 47.25 188 ASP A N 1
ATOM 1494 C CA . ASP A 1 188 ? 53.110 -11.253 26.473 1.00 47.25 188 ASP A CA 1
ATOM 1495 C C . ASP A 1 188 ? 53.716 -9.858 26.326 1.00 47.25 188 ASP A C 1
ATOM 1497 O O . ASP A 1 188 ? 53.076 -8.881 25.933 1.00 47.25 188 ASP A O 1
ATOM 1501 N N . ALA A 1 189 ? 54.975 -9.762 26.744 1.00 52.75 189 ALA A N 1
ATOM 1502 C CA . ALA A 1 189 ? 55.814 -8.610 26.498 1.00 52.75 189 ALA A CA 1
ATOM 1503 C C . ALA A 1 189 ? 56.115 -8.552 24.996 1.00 52.75 189 ALA A C 1
ATOM 1505 O O . ALA A 1 189 ? 56.810 -9.413 24.459 1.00 52.75 189 ALA A O 1
ATOM 1506 N N . ALA A 1 190 ? 55.590 -7.533 24.318 1.00 52.84 190 ALA A N 1
ATOM 1507 C CA . ALA A 1 190 ? 55.993 -7.224 22.956 1.00 52.84 190 ALA A CA 1
ATOM 1508 C C . ALA A 1 190 ? 57.472 -6.782 22.943 1.00 52.84 190 ALA A C 1
ATOM 1510 O O . ALA A 1 190 ? 57.862 -5.960 23.781 1.00 52.84 190 ALA A O 1
ATOM 1511 N N . PRO A 1 191 ? 58.303 -7.294 22.018 1.00 67.88 191 PRO A N 1
ATOM 1512 C CA . PRO A 1 191 ? 59.667 -6.814 21.849 1.00 67.88 191 PRO A CA 1
ATOM 1513 C C . PRO A 1 191 ? 59.686 -5.375 21.295 1.00 67.88 191 PRO A C 1
ATOM 1515 O O . PRO A 1 191 ? 58.725 -4.938 20.654 1.00 67.88 191 PRO A O 1
ATOM 1518 N N . PRO A 1 192 ? 60.776 -4.625 21.539 1.00 59.72 192 PRO A N 1
ATOM 1519 C CA . PRO A 1 192 ? 60.910 -3.238 21.111 1.00 59.72 192 PRO A CA 1
ATOM 1520 C C . PRO A 1 192 ? 60.934 -3.140 19.581 1.00 59.72 192 PRO A C 1
ATOM 1522 O O . PRO A 1 192 ? 61.738 -3.788 18.916 1.00 59.72 192 PRO A O 1
ATOM 1525 N N . VAL A 1 193 ? 60.044 -2.312 19.034 1.00 61.62 193 VAL A N 1
ATOM 1526 C CA . VAL A 1 193 ? 60.016 -1.949 17.613 1.00 61.62 193 VAL A CA 1
ATOM 1527 C C . VAL A 1 193 ? 61.055 -0.854 17.383 1.00 61.62 193 VAL A C 1
ATOM 1529 O O . VAL A 1 193 ? 60.963 0.226 17.969 1.00 61.62 193 VAL A O 1
ATOM 1532 N N . GLU A 1 194 ? 62.051 -1.146 16.548 1.00 57.28 194 GLU A N 1
ATOM 1533 C CA . GLU A 1 194 ? 63.025 -0.167 16.068 1.00 57.28 194 GLU A CA 1
ATOM 1534 C C . GLU A 1 194 ? 62.356 0.908 15.187 1.00 57.28 194 GLU A C 1
ATOM 1536 O O . GLU A 1 194 ? 61.489 0.586 14.370 1.00 57.28 194 GLU A O 1
ATOM 1541 N N . PRO A 1 195 ? 62.759 2.187 15.305 1.00 61.16 195 PRO A N 1
ATOM 1542 C CA . PRO A 1 195 ? 62.270 3.259 14.451 1.00 61.16 195 PRO A CA 1
ATOM 1543 C C . PRO A 1 195 ? 63.059 3.266 13.137 1.00 61.16 195 PRO A C 1
ATOM 1545 O O . PRO A 1 195 ? 64.232 3.633 13.105 1.00 61.16 195 PRO A O 1
ATOM 1548 N N . GLY A 1 196 ? 62.412 2.867 12.043 1.00 48.97 196 GLY A N 1
ATOM 1549 C CA . GLY A 1 196 ? 63.043 2.813 10.730 1.00 48.97 196 GLY A CA 1
ATOM 1550 C C . GLY A 1 196 ? 62.116 3.242 9.601 1.00 48.97 196 GLY A C 1
ATOM 1551 O O . GLY A 1 196 ? 61.155 2.549 9.290 1.00 48.97 196 GLY A O 1
ATOM 1552 N N . ALA A 1 197 ? 62.522 4.331 8.950 1.00 49.06 197 ALA A N 1
ATOM 1553 C CA . ALA A 1 197 ? 62.180 4.765 7.597 1.00 49.06 197 ALA A CA 1
ATOM 1554 C C . ALA A 1 197 ? 60.853 5.514 7.390 1.00 49.06 197 ALA A C 1
ATOM 1556 O O . ALA A 1 197 ? 59.782 4.954 7.159 1.00 49.06 197 ALA A O 1
ATOM 1557 N N . ASP A 1 198 ? 61.023 6.835 7.344 1.00 53.25 198 ASP A N 1
ATOM 1558 C CA . ASP A 1 198 ? 60.211 7.791 6.609 1.00 53.25 198 ASP A CA 1
ATOM 1559 C C . ASP A 1 198 ? 59.888 7.293 5.194 1.00 53.25 198 ASP A C 1
ATOM 1561 O O . ASP A 1 198 ? 60.765 7.167 4.337 1.00 53.25 198 ASP A O 1
ATOM 1565 N N . VAL A 1 199 ? 58.603 7.083 4.917 1.00 52.25 199 VAL A N 1
ATOM 1566 C CA . VAL A 1 199 ? 58.088 7.054 3.548 1.00 52.25 199 VAL A CA 1
ATOM 1567 C C . VAL A 1 199 ? 57.047 8.151 3.431 1.00 52.25 199 VAL A C 1
ATOM 1569 O O . VAL A 1 199 ? 55.892 8.024 3.833 1.00 52.25 199 VAL A O 1
ATOM 1572 N N . ALA A 1 200 ? 57.509 9.265 2.874 1.00 54.88 200 ALA A N 1
ATOM 1573 C CA . ALA A 1 200 ? 56.676 10.319 2.346 1.00 54.88 200 ALA A CA 1
ATOM 1574 C C . ALA A 1 200 ? 55.816 9.761 1.205 1.00 54.88 200 ALA A C 1
ATOM 1576 O O . ALA A 1 200 ? 56.323 9.299 0.183 1.00 54.88 200 ALA A O 1
ATOM 1577 N N . THR A 1 201 ? 54.497 9.839 1.343 1.00 51.22 201 THR A N 1
ATOM 1578 C CA . THR A 1 201 ? 53.600 9.830 0.186 1.00 51.22 201 THR A CA 1
ATOM 1579 C C . THR A 1 201 ? 52.443 10.772 0.476 1.00 51.22 201 THR A C 1
ATOM 1581 O O . THR A 1 201 ? 51.700 10.612 1.442 1.00 51.22 201 THR A O 1
ATOM 1584 N N . GLY A 1 202 ? 52.389 11.835 -0.324 1.00 42.00 202 GLY A N 1
ATOM 1585 C CA . GLY A 1 202 ? 51.509 12.980 -0.153 1.00 42.00 202 GLY A CA 1
ATOM 1586 C C . GLY A 1 202 ? 50.030 12.612 -0.165 1.00 42.00 202 GLY A C 1
ATOM 1587 O O . GLY A 1 202 ? 49.548 11.890 -1.034 1.00 42.00 202 GLY A O 1
ATOM 1588 N N . SER A 1 203 ? 49.317 13.177 0.803 1.00 45.69 203 SER A N 1
ATOM 1589 C CA . SER A 1 203 ? 47.861 13.199 0.877 1.00 45.69 203 SER A CA 1
ATOM 1590 C C . SER A 1 203 ? 47.296 14.226 -0.116 1.00 45.69 203 SER A C 1
ATOM 1592 O O . SER A 1 203 ? 47.664 15.400 -0.025 1.00 45.69 203 SER A O 1
ATOM 1594 N N . PRO A 1 204 ? 46.378 13.850 -1.027 1.00 56.12 204 PRO A N 1
ATOM 1595 C CA . PRO A 1 204 ? 45.673 14.785 -1.895 1.00 56.12 204 PRO A CA 1
ATOM 1596 C C . PRO A 1 204 ? 44.280 15.129 -1.335 1.00 56.12 204 PRO A C 1
ATOM 1598 O O . PRO A 1 204 ? 43.293 15.098 -2.061 1.00 56.12 204 PRO A O 1
ATOM 1601 N N . TYR A 1 205 ? 44.172 15.445 -0.041 1.00 44.25 205 TYR A N 1
ATOM 1602 C CA . TYR A 1 205 ? 42.923 15.949 0.548 1.00 44.25 205 TYR A CA 1
ATOM 1603 C C . TYR A 1 205 ? 43.137 17.317 1.191 1.00 44.25 205 TYR A C 1
ATOM 1605 O O . TYR A 1 205 ? 43.155 17.481 2.408 1.00 44.25 205 TYR A O 1
ATOM 1613 N N . GLY A 1 206 ? 43.294 18.319 0.328 1.00 48.81 206 GLY A N 1
ATOM 1614 C CA . GLY A 1 206 ? 43.138 19.724 0.672 1.00 48.81 206 GLY A CA 1
ATOM 1615 C C . GLY A 1 206 ? 41.886 20.281 0.004 1.00 48.81 206 GLY A C 1
ATOM 1616 O O . GLY A 1 206 ? 41.908 20.521 -1.195 1.00 48.81 206 GLY A O 1
ATOM 1617 N N . ALA A 1 207 ? 40.816 20.484 0.775 1.00 48.56 207 ALA A N 1
ATOM 1618 C CA . ALA A 1 207 ? 39.846 21.569 0.589 1.00 48.56 207 ALA A CA 1
ATOM 1619 C C . ALA A 1 207 ? 38.818 21.535 1.730 1.00 48.56 207 ALA A C 1
ATOM 1621 O O . ALA A 1 207 ? 37.892 20.726 1.751 1.00 48.56 207 ALA A O 1
ATOM 1622 N N . ALA A 1 208 ? 38.997 22.432 2.697 1.00 56.00 208 ALA A N 1
ATOM 1623 C CA . ALA A 1 208 ? 37.983 22.762 3.686 1.00 56.00 208 ALA A CA 1
ATOM 1624 C C . ALA A 1 208 ? 36.832 23.544 3.019 1.00 56.00 208 ALA A C 1
ATOM 1626 O O . ALA A 1 208 ? 37.102 24.415 2.189 1.00 56.00 208 ALA A O 1
ATOM 1627 N N . PRO A 1 209 ? 35.560 23.319 3.390 1.00 58.53 209 PRO A N 1
ATOM 1628 C CA . PRO A 1 209 ? 34.485 24.196 2.958 1.00 58.53 209 PRO A CA 1
ATOM 1629 C C . PRO A 1 209 ? 34.567 25.534 3.704 1.00 58.53 209 PRO A C 1
ATOM 1631 O O . PRO A 1 209 ? 34.431 25.616 4.927 1.00 58.53 209 PRO A O 1
ATOM 1634 N N . VAL A 1 210 ? 34.781 26.592 2.924 1.00 63.53 210 VAL A N 1
ATOM 1635 C CA . VAL A 1 210 ? 34.636 27.995 3.315 1.00 63.53 210 VAL A CA 1
ATOM 1636 C C . VAL A 1 210 ? 33.218 28.215 3.849 1.00 63.53 210 VAL A C 1
ATOM 1638 O O . VAL A 1 210 ? 32.232 28.012 3.144 1.00 63.53 210 VAL A O 1
ATOM 1641 N N . ARG A 1 211 ? 33.113 28.635 5.113 1.00 51.09 211 ARG A N 1
ATOM 1642 C CA . ARG A 1 211 ? 31.884 29.173 5.709 1.00 51.09 211 ARG A CA 1
ATOM 1643 C C . ARG A 1 211 ? 31.612 30.563 5.120 1.00 51.09 211 ARG A C 1
ATOM 1645 O O . ARG A 1 211 ? 32.419 31.457 5.378 1.00 51.09 211 ARG A O 1
ATOM 1652 N N . PRO A 1 212 ? 30.486 30.813 4.431 1.00 62.16 212 PRO A N 1
ATOM 1653 C CA . PRO A 1 212 ? 30.029 32.180 4.245 1.00 62.16 212 PRO A CA 1
ATOM 1654 C C . PRO A 1 212 ? 29.453 32.702 5.567 1.00 62.16 212 PRO A C 1
ATOM 1656 O O . PRO A 1 212 ? 28.467 32.191 6.102 1.00 62.16 212 PRO A O 1
ATOM 1659 N N . ALA A 1 213 ? 30.123 33.715 6.108 1.00 55.59 213 ALA A N 1
ATOM 1660 C CA . ALA A 1 213 ? 29.586 34.612 7.115 1.00 55.59 213 ALA A CA 1
ATOM 1661 C C . ALA A 1 213 ? 28.617 35.612 6.459 1.00 55.59 213 ALA A C 1
ATOM 1663 O O . ALA A 1 213 ? 28.853 36.056 5.341 1.00 55.59 213 ALA A O 1
ATOM 1664 N N . GLY A 1 214 ? 27.588 36.022 7.204 1.00 50.03 214 GLY A N 1
ATOM 1665 C CA . GLY A 1 214 ? 26.862 37.269 6.949 1.00 50.03 214 GLY A CA 1
ATOM 1666 C C . GLY A 1 214 ? 25.585 37.120 6.125 1.00 50.03 214 GLY A C 1
ATOM 1667 O O . GLY A 1 214 ? 25.606 37.184 4.904 1.00 50.03 214 GLY A O 1
ATOM 1668 N N . GLY A 1 215 ? 24.453 36.993 6.818 1.00 46.06 215 GLY A N 1
ATOM 1669 C CA . GLY A 1 215 ? 23.116 37.017 6.229 1.00 46.06 215 GLY A CA 1
ATOM 1670 C C . GLY A 1 215 ? 22.103 37.555 7.231 1.00 46.06 215 GLY A C 1
ATOM 1671 O O . GLY A 1 215 ? 21.431 36.802 7.922 1.00 46.06 215 GLY A O 1
ATOM 1672 N N . THR A 1 216 ? 22.121 38.875 7.341 1.00 50.81 216 THR A N 1
ATOM 1673 C CA . THR A 1 216 ? 21.233 39.841 7.993 1.00 50.81 216 THR A CA 1
ATOM 1674 C C . THR A 1 216 ? 19.850 39.352 8.445 1.00 50.81 216 THR A C 1
ATOM 1676 O O . THR A 1 216 ? 19.078 38.760 7.696 1.00 50.81 216 THR A O 1
ATOM 1679 N N . ALA A 1 217 ? 19.522 39.722 9.683 1.00 52.25 217 ALA A N 1
ATOM 1680 C CA . ALA A 1 217 ? 18.198 39.676 10.278 1.00 52.25 217 ALA A CA 1
ATOM 1681 C C . ALA A 1 217 ? 17.141 40.401 9.424 1.00 52.25 217 ALA A C 1
ATOM 1683 O O . ALA A 1 217 ? 17.324 41.562 9.061 1.00 52.25 217 ALA A O 1
ATOM 1684 N N . ALA A 1 218 ? 15.999 39.752 9.199 1.00 50.09 218 ALA A N 1
ATOM 1685 C CA . ALA A 1 218 ? 14.771 40.417 8.784 1.00 50.09 218 ALA A CA 1
ATOM 1686 C C . ALA A 1 218 ? 13.541 39.659 9.304 1.00 50.09 218 ALA A C 1
ATOM 1688 O O . ALA A 1 218 ? 13.344 38.485 9.007 1.00 50.09 218 ALA A O 1
ATOM 1689 N N . GLY A 1 219 ? 12.715 40.375 10.069 1.00 48.88 219 GLY A N 1
ATOM 1690 C CA . GLY A 1 219 ? 11.259 40.240 10.039 1.00 48.88 219 GLY A CA 1
ATOM 1691 C C . GLY A 1 219 ? 10.659 38.969 10.629 1.00 48.88 219 GLY A C 1
ATOM 1692 O O . GLY A 1 219 ? 10.319 38.034 9.917 1.00 48.88 219 GLY A O 1
ATOM 1693 N N . ARG A 1 220 ? 10.398 39.002 11.934 1.00 50.38 220 ARG A N 1
ATOM 1694 C CA . ARG A 1 220 ? 9.421 38.144 12.610 1.00 50.38 220 ARG A CA 1
ATOM 1695 C C . ARG A 1 220 ? 8.040 38.812 12.453 1.00 50.38 220 ARG A C 1
ATOM 1697 O O . ARG A 1 220 ? 7.827 39.817 13.129 1.00 50.38 220 ARG A O 1
ATOM 1704 N N . PRO A 1 221 ? 7.118 38.356 11.582 1.00 61.47 221 PRO A N 1
ATOM 1705 C CA . PRO A 1 221 ? 5.763 38.890 11.588 1.00 61.47 221 PRO A CA 1
ATOM 1706 C C . PRO A 1 221 ? 5.019 38.395 12.828 1.00 61.47 221 PRO A C 1
ATOM 1708 O O . PRO A 1 221 ? 5.089 37.226 13.214 1.00 61.47 221 PRO A O 1
ATOM 1711 N N . ALA A 1 222 ? 4.366 39.355 13.471 1.00 53.47 222 ALA A N 1
ATOM 1712 C CA . ALA A 1 222 ? 3.627 39.215 14.703 1.00 53.47 222 ALA A CA 1
ATOM 1713 C C . ALA A 1 222 ? 2.467 38.219 14.591 1.00 53.47 222 ALA A C 1
ATOM 1715 O O . ALA A 1 222 ? 1.829 38.046 13.554 1.00 53.47 222 ALA A O 1
ATOM 1716 N N . SER A 1 223 ? 2.209 37.604 15.733 1.00 50.72 223 SER A N 1
ATOM 1717 C CA . SER A 1 223 ? 1.076 36.767 16.077 1.00 50.72 223 SER A CA 1
ATOM 1718 C C . SER A 1 223 ? -0.253 37.444 15.719 1.00 50.72 223 SER A C 1
ATOM 1720 O O . SER A 1 223 ? -0.650 38.414 16.358 1.00 50.72 223 SER A O 1
ATOM 1722 N N . GLY A 1 224 ? -0.957 36.909 14.723 1.00 48.69 224 GLY A N 1
ATOM 1723 C CA . GLY A 1 224 ? -2.371 37.187 14.496 1.00 48.69 224 GLY A CA 1
ATOM 1724 C C . GLY A 1 224 ? -3.218 36.205 15.299 1.00 48.69 224 GLY A C 1
ATOM 1725 O O . GLY A 1 224 ? -3.355 35.044 14.925 1.00 48.69 224 GLY A O 1
ATOM 1726 N N . THR A 1 225 ? -3.762 36.665 16.421 1.00 53.06 225 THR A N 1
ATOM 1727 C CA . THR A 1 225 ? -4.856 36.017 17.149 1.00 53.06 225 THR A CA 1
ATOM 1728 C C . THR A 1 225 ? -6.115 36.032 16.280 1.00 53.06 225 THR A C 1
ATOM 1730 O O . THR A 1 225 ? -6.746 37.077 16.133 1.00 53.06 225 THR A O 1
ATOM 1733 N N . ALA A 1 226 ? -6.478 34.893 15.692 1.00 51.84 226 ALA A N 1
ATOM 1734 C CA . ALA A 1 226 ? -7.785 34.703 15.069 1.00 51.84 226 ALA A CA 1
ATOM 1735 C C . ALA A 1 226 ? -8.750 34.115 16.108 1.00 51.84 226 ALA A C 1
ATOM 1737 O O . ALA A 1 226 ? -8.550 32.998 16.587 1.00 51.84 226 ALA A O 1
ATOM 1738 N N . SER A 1 227 ? -9.768 34.901 16.466 1.00 56.66 227 SER A N 1
ATOM 1739 C CA . SER A 1 227 ? -10.934 34.482 17.247 1.00 56.66 227 SER A CA 1
ATOM 1740 C C . SER A 1 227 ? -11.629 33.267 16.624 1.00 56.66 227 SER A C 1
ATOM 1742 O O . SER A 1 227 ? -11.835 33.254 15.409 1.00 56.66 227 SER A O 1
ATOM 1744 N N . PRO A 1 228 ? -12.082 32.292 17.429 1.00 60.72 228 PRO A N 1
ATOM 1745 C CA . PRO A 1 228 ? -13.035 31.288 17.003 1.00 60.72 228 PRO A CA 1
ATOM 1746 C C . PRO A 1 228 ? -14.434 31.754 17.415 1.00 60.72 228 PRO A C 1
ATOM 1748 O O . PRO A 1 228 ? -14.904 31.426 18.498 1.00 60.72 228 PRO A O 1
ATOM 1751 N N . ASP A 1 229 ? -15.100 32.530 16.567 1.00 60.72 229 ASP A N 1
ATOM 1752 C CA . ASP A 1 229 ? -16.560 32.583 16.622 1.00 60.72 229 ASP A CA 1
ATOM 1753 C C . ASP A 1 229 ? -17.103 32.591 15.197 1.00 60.72 229 ASP A C 1
ATOM 1755 O O . ASP A 1 229 ? -16.933 33.530 14.423 1.00 60.72 229 ASP A O 1
ATOM 1759 N N . GLY A 1 230 ? -17.621 31.436 14.816 1.00 55.22 230 GLY A N 1
ATOM 1760 C CA . GLY A 1 230 ? -17.949 31.079 13.449 1.00 55.22 230 GLY A CA 1
ATOM 1761 C C . GLY A 1 230 ? -18.753 29.797 13.474 1.00 55.22 230 GLY A C 1
ATOM 1762 O O . GLY A 1 230 ? -18.310 28.766 12.972 1.00 55.22 230 GLY A O 1
ATOM 1763 N N . SER A 1 231 ? -19.916 29.868 14.123 1.00 57.38 231 SER A N 1
ATOM 1764 C CA . SER A 1 231 ? -21.012 28.924 13.928 1.00 57.38 231 SER A CA 1
ATOM 1765 C C . SER A 1 231 ? -21.297 28.808 12.429 1.00 57.38 231 SER A C 1
ATOM 1767 O O . SER A 1 231 ? -21.968 29.652 11.844 1.00 57.38 231 SER A O 1
ATOM 1769 N N . MET A 1 232 ? -20.748 27.776 11.791 1.00 55.62 232 MET A N 1
ATOM 1770 C CA . MET A 1 232 ? -21.181 27.346 10.467 1.00 55.62 232 MET A CA 1
ATOM 1771 C C . MET A 1 232 ? -22.551 26.673 10.635 1.00 55.62 232 MET A C 1
ATOM 1773 O O . MET A 1 232 ? -22.633 25.670 11.351 1.00 55.62 232 MET A O 1
ATOM 1777 N N . PRO A 1 233 ? -23.626 27.187 10.013 1.00 64.56 233 PRO A N 1
ATOM 1778 C CA . PRO A 1 233 ? -24.913 26.510 10.022 1.00 64.56 233 PRO A CA 1
ATOM 1779 C C . PRO A 1 233 ? -24.794 25.161 9.307 1.00 64.56 233 PRO A C 1
ATOM 1781 O O . PRO A 1 233 ? -24.210 25.051 8.230 1.00 64.56 233 PRO A O 1
ATOM 1784 N N . ASN A 1 234 ? -25.343 24.127 9.942 1.00 67.50 234 ASN A N 1
ATOM 1785 C CA . ASN A 1 234 ? -25.445 22.773 9.414 1.00 67.50 234 ASN A CA 1
ATOM 1786 C C . ASN A 1 234 ? -26.354 22.766 8.164 1.00 67.50 234 ASN A C 1
ATOM 1788 O O . ASN A 1 234 ? -27.555 22.988 8.314 1.00 67.50 234 ASN A O 1
ATOM 1792 N N . PRO A 1 235 ? -25.844 22.479 6.949 1.00 63.81 235 PRO A N 1
ATOM 1793 C CA . PRO A 1 235 ? -26.660 22.466 5.731 1.00 63.81 235 PRO A CA 1
ATOM 1794 C C . PRO A 1 235 ? -27.573 21.231 5.605 1.00 63.81 235 PRO A C 1
ATOM 1796 O O . PRO A 1 235 ? -28.224 21.062 4.580 1.00 63.81 235 PRO A O 1
ATOM 1799 N N . PHE A 1 236 ? -27.627 20.362 6.622 1.00 61.66 236 PHE A N 1
ATOM 1800 C CA . PHE A 1 236 ? -28.464 19.155 6.639 1.00 61.66 236 PHE A CA 1
ATOM 1801 C C . PHE A 1 236 ? -29.585 19.190 7.686 1.00 61.66 236 PHE A C 1
ATOM 1803 O O . PHE A 1 236 ? -30.214 18.164 7.941 1.00 61.66 236 PHE A O 1
ATOM 1810 N N . ALA A 1 237 ? -29.854 20.345 8.300 1.00 59.66 237 ALA A N 1
ATOM 1811 C CA . ALA A 1 237 ? -31.027 20.497 9.149 1.00 59.66 237 ALA A CA 1
ATOM 1812 C C . ALA A 1 237 ? -32.281 20.747 8.287 1.00 59.66 237 ALA A C 1
ATOM 1814 O O . ALA A 1 237 ? -32.412 21.795 7.667 1.00 59.66 237 ALA A O 1
ATOM 1815 N N . GLN A 1 238 ? -33.184 19.765 8.322 1.00 52.66 238 GLN A N 1
ATOM 1816 C CA . GLN A 1 238 ? -34.615 19.828 8.002 1.00 52.66 238 GLN A CA 1
ATOM 1817 C C . GLN A 1 238 ? -35.034 19.915 6.528 1.00 52.66 238 GLN A C 1
ATOM 1819 O O . GLN A 1 238 ? -35.043 20.964 5.889 1.00 52.66 238 GLN A O 1
ATOM 1824 N N . ARG A 1 239 ? -35.530 18.771 6.045 1.00 55.16 239 ARG A N 1
ATOM 1825 C CA . ARG A 1 239 ? -36.633 18.704 5.087 1.00 55.16 239 ARG A CA 1
ATOM 1826 C C . ARG A 1 239 ? -37.573 17.586 5.543 1.00 55.16 239 ARG A C 1
ATOM 1828 O O . ARG A 1 239 ? -37.532 16.484 5.010 1.00 55.16 239 ARG A O 1
ATOM 1835 N N . ASP A 1 240 ? -38.316 17.889 6.598 1.00 68.44 240 ASP A N 1
ATOM 1836 C CA . ASP A 1 240 ? -39.603 17.268 6.905 1.00 68.44 240 ASP A CA 1
ATOM 1837 C C . ASP A 1 240 ? -40.685 18.304 6.541 1.00 68.44 240 ASP A C 1
ATOM 1839 O O . ASP A 1 240 ? -40.395 19.500 6.616 1.00 68.44 240 ASP A O 1
ATOM 1843 N N . GLU A 1 241 ? -41.883 17.821 6.182 1.00 66.19 241 GLU A N 1
ATOM 1844 C CA . GLU A 1 241 ? -43.094 18.528 5.680 1.00 66.19 241 GLU A CA 1
ATOM 1845 C C . GLU A 1 241 ? -43.098 18.706 4.139 1.00 66.19 241 GLU A C 1
ATOM 1847 O O . GLU A 1 241 ? -42.174 19.289 3.570 1.00 66.19 241 GLU A O 1
ATOM 1852 N N . ASP A 1 242 ? -44.028 18.157 3.343 1.00 62.34 242 ASP A N 1
ATOM 1853 C CA . ASP A 1 242 ? -45.373 17.572 3.542 1.00 62.34 242 ASP A CA 1
ATOM 1854 C C . ASP A 1 242 ? -45.598 16.327 2.653 1.00 62.34 242 ASP A C 1
ATOM 1856 O O . ASP A 1 242 ? -45.024 16.279 1.534 1.00 62.34 242 ASP A O 1
#

Secondary structure (DSSP, 8-state):
-EEE-TTS-EEEEEEE-SSS----PPPPPPP--------SHHHHHHHHHHHHHHHHHHHHHHHHHHHHHHHHHHHHHHHHHHHHS-PPEEEEEEEE-SSTT--S-EEEEEEEE-SHHHHHHHHHHHHHHHHHS-TT-----HHHHHHHHHTT-HHHHHHS-S-HHHHHHHHHHHHHHHTTSS---S---PPPPP-------------PPPP-----------------------TTS-----

Sequence (242 aa):
MSVVDASDRRWRVRRRWLPWRRRVREVPDVPFDGGDLGDDPISALIGLFLLVLALPAIIMVVAILVELLVLLALLPAFVLVRLLLPVPWKIELWARPASRRVLGWHLQHEVPVRGWRASGERIAEMTAEIREQGPGRRYVPREVLAKAEADGSTERIDETWPDRAADDRSRTAGRAADARSGDRTPGDAAPPVEPGADVATGSPYGAAPVRPAGGTAAGRPASGTASPDGSMPNPFAQRDED

Foldseek 3Di:
DWAQAPQRKIKDKDWDPDPDDDPDDDDDDDDDDPDDQDDDPVSVVVVVVVCVVCVVVVVVVVVVVVVVVVVVVVVVVVVVVVVVDQFFIKMWMWIDDPDPVDPDTDTQDIDTHTDDVRVVVVSVVLNVQRHVDHPDDRDDDVVNCVVCVVVVNNVVPVPPDDPVVVVVVVVVVVVVVVVVPPDDDPDDDDDDDDDDDDDDDDDPDDDDDDDDDDDDDDDDDDDDDDDPDDPDDDPPPDDDDD

Radius of gyration: 32.5 Å; chains: 1; bounding box: 108×55×80 Å

pLDDT: mean 75.63, std 17.14, range [42.0, 98.12]